Protein AF-A0AAU2HAU1-F1 (afdb_monomer_lite)

InterPro domains:
  IPR001584 Integrase, catalytic core [PF13333] (231-281)
  IPR012337 Ribonuclease H-like superfamily [SSF53098] (207-286)
  IPR025668 Transposase DDE domain [PF13751] (67-188)
  IPR050900 Transposase IS3/IS150/IS904 [PTHR46889] (226-286)

Structure (mmCIF, N/CA/C/O backbone):
data_AF-A0AAU2HAU1-F1
#
_entry.id   AF-A0AAU2HAU1-F1
#
loop_
_atom_site.group_PDB
_atom_site.id
_atom_site.type_symbol
_atom_site.label_atom_id
_atom_site.label_alt_id
_atom_site.label_comp_id
_atom_site.label_asym_id
_atom_site.label_entity_id
_atom_site.label_seq_id
_atom_site.pdbx_PDB_ins_code
_atom_site.Cartn_x
_atom_site.Cartn_y
_atom_site.Cartn_z
_atom_site.occupancy
_atom_site.B_iso_or_equiv
_atom_site.auth_seq_id
_atom_site.auth_comp_id
_atom_site.auth_asym_id
_atom_site.auth_atom_id
_atom_site.pdbx_PDB_model_num
ATOM 1 N N . MET A 1 1 ? -4.322 -15.539 -34.785 1.00 34.91 1 MET A N 1
ATOM 2 C CA . MET A 1 1 ? -3.839 -16.659 -33.949 1.00 34.91 1 MET A CA 1
ATOM 3 C C . MET A 1 1 ? -4.351 -16.450 -32.532 1.00 34.91 1 MET A C 1
ATOM 5 O O . MET A 1 1 ? -3.972 -15.469 -31.915 1.00 34.91 1 MET A O 1
ATOM 9 N N . ALA A 1 2 ? -5.294 -17.305 -32.126 1.00 36.00 2 ALA A N 1
ATOM 10 C CA . ALA A 1 2 ? -5.907 -17.497 -30.807 1.00 36.00 2 ALA A CA 1
ATOM 11 C C . ALA A 1 2 ? -5.738 -16.383 -29.746 1.00 36.00 2 ALA A C 1
ATOM 13 O O . ALA A 1 2 ? -4.714 -16.314 -29.067 1.00 36.00 2 ALA A O 1
ATOM 14 N N . HIS A 1 3 ? -6.816 -15.630 -29.486 1.00 42.91 3 HIS A N 1
ATOM 15 C CA . HIS A 1 3 ? -7.127 -15.170 -28.127 1.00 42.91 3 HIS A CA 1
ATOM 16 C C . HIS A 1 3 ? -7.422 -16.418 -27.291 1.00 42.91 3 HIS A C 1
ATOM 18 O O . HIS A 1 3 ? -8.569 -16.776 -27.058 1.00 42.91 3 HIS A O 1
ATOM 24 N N . SER A 1 4 ? -6.381 -17.170 -26.947 1.00 51.72 4 SER A N 1
ATOM 25 C CA . SER A 1 4 ? -6.514 -18.234 -25.970 1.00 51.72 4 SER A CA 1
ATOM 26 C C . SER A 1 4 ? -6.948 -17.578 -24.669 1.00 51.72 4 SER A C 1
ATOM 28 O O . SER A 1 4 ? -6.278 -16.643 -24.222 1.00 51.72 4 SER A O 1
ATOM 30 N N . ASP A 1 5 ? -8.049 -18.076 -24.128 1.00 58.75 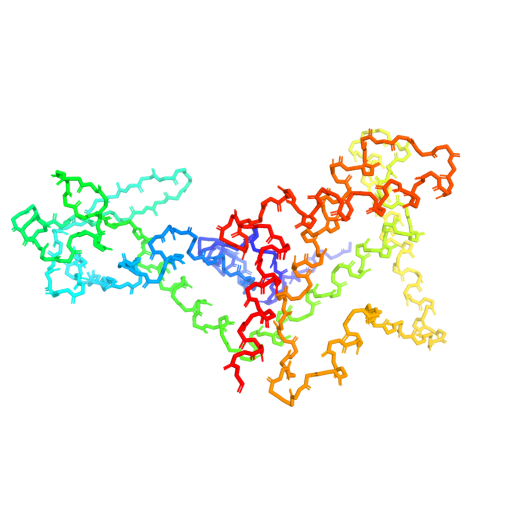5 ASP A N 1
ATOM 31 C CA . ASP A 1 5 ? -8.701 -17.750 -22.862 1.00 58.75 5 ASP A CA 1
ATOM 32 C C . ASP A 1 5 ? -7.755 -18.015 -21.674 1.00 58.75 5 ASP A C 1
ATOM 34 O O . ASP A 1 5 ? -7.918 -18.924 -20.870 1.00 58.75 5 ASP A O 1
ATOM 38 N N . ARG A 1 6 ? -6.630 -17.297 -21.652 1.00 67.94 6 ARG A N 1
ATOM 39 C CA . ARG A 1 6 ? -5.537 -17.441 -20.690 1.00 67.94 6 ARG A CA 1
ATOM 40 C C . ARG A 1 6 ? -5.664 -16.330 -19.666 1.00 67.94 6 ARG A C 1
ATOM 42 O O . ARG A 1 6 ? -4.798 -15.459 -19.568 1.00 67.94 6 ARG A O 1
ATOM 49 N N . THR A 1 7 ? -6.772 -16.324 -18.941 1.00 72.00 7 THR A N 1
ATOM 50 C CA . THR A 1 7 ? -6.850 -15.574 -17.691 1.00 72.00 7 THR A CA 1
ATOM 51 C C . THR A 1 7 ? -5.996 -16.302 -16.656 1.00 72.00 7 THR A C 1
ATOM 53 O O . THR A 1 7 ? -6.145 -17.511 -16.503 1.00 72.00 7 THR A O 1
ATOM 56 N N . PRO A 1 8 ? -5.053 -15.621 -15.987 1.00 85.81 8 PRO A N 1
ATOM 57 C CA . PRO A 1 8 ? -4.261 -16.264 -14.951 1.00 85.81 8 PRO A CA 1
ATOM 58 C C . PRO A 1 8 ? -5.145 -16.582 -13.744 1.00 85.81 8 PRO A C 1
ATOM 60 O O . PRO A 1 8 ? -5.935 -15.734 -13.339 1.00 85.81 8 PRO A O 1
ATOM 63 N N . ASP A 1 9 ? -4.948 -17.742 -13.121 1.00 86.75 9 ASP A N 1
ATOM 64 C CA . ASP A 1 9 ? -5.666 -18.112 -11.889 1.00 86.75 9 ASP A CA 1
ATOM 65 C C . ASP A 1 9 ? -5.381 -17.120 -10.742 1.00 86.75 9 ASP A C 1
ATOM 67 O O . ASP A 1 9 ? -6.222 -16.850 -9.881 1.00 86.75 9 ASP A O 1
ATOM 71 N N . GLU A 1 10 ? -4.185 -16.522 -10.750 1.00 88.06 10 GLU A N 1
ATOM 72 C CA . GLU A 1 10 ? -3.741 -15.514 -9.793 1.00 88.06 10 GLU A CA 1
ATOM 73 C C . GLU A 1 10 ? -3.038 -14.339 -10.487 1.00 88.06 10 GLU A C 1
ATOM 75 O O . GLU A 1 10 ? -2.143 -14.511 -11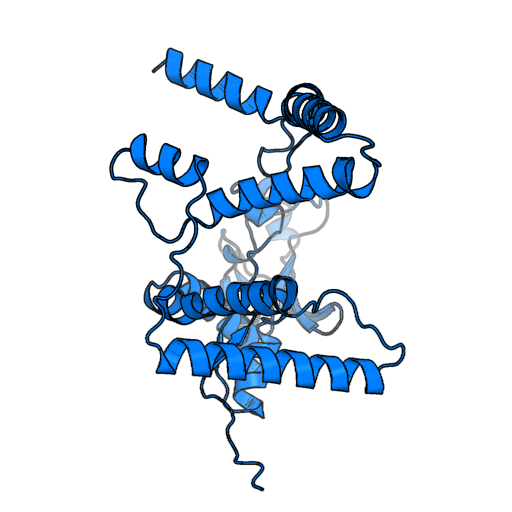.316 1.00 88.06 10 GLU A O 1
ATOM 80 N N . HIS A 1 11 ? -3.397 -13.118 -10.093 1.00 89.25 11 HIS A N 1
ATOM 81 C CA . HIS A 1 11 ? -2.799 -11.883 -10.579 1.00 89.25 11 HIS A CA 1
ATOM 82 C C . HIS A 1 11 ? -2.184 -11.090 -9.425 1.00 89.25 11 HIS A C 1
ATOM 84 O O . HIS A 1 11 ? -2.869 -10.631 -8.511 1.00 89.25 11 HIS A O 1
ATOM 90 N N . ILE A 1 12 ? -0.868 -10.897 -9.498 1.00 87.88 12 ILE A N 1
ATOM 91 C CA . ILE A 1 12 ? -0.078 -10.223 -8.468 1.00 87.88 12 ILE A CA 1
ATOM 92 C C . ILE A 1 12 ? 0.054 -8.737 -8.792 1.00 87.88 12 ILE A C 1
ATOM 94 O O . ILE A 1 12 ? 0.546 -8.371 -9.860 1.00 87.88 12 ILE A O 1
ATOM 98 N N . VAL A 1 13 ? -0.347 -7.872 -7.860 1.00 85.50 13 VAL A N 1
ATOM 99 C CA . VAL A 1 13 ? -0.475 -6.428 -8.091 1.00 85.50 13 VAL A CA 1
ATOM 100 C C . VAL A 1 13 ? 0.110 -5.569 -6.966 1.00 85.50 13 VAL A C 1
ATOM 102 O O . VAL A 1 13 ? 0.325 -6.018 -5.840 1.00 85.50 13 VAL A O 1
ATOM 105 N N . ASP A 1 14 ? 0.385 -4.297 -7.275 1.00 81.25 14 ASP A N 1
ATOM 106 C CA . ASP A 1 14 ? 0.777 -3.284 -6.287 1.00 81.25 14 ASP A CA 1
ATOM 107 C C . ASP A 1 14 ? -0.322 -2.977 -5.266 1.00 81.25 14 ASP A C 1
ATOM 109 O O . ASP A 1 14 ? -1.516 -3.095 -5.544 1.00 81.25 14 ASP A O 1
ATOM 113 N N . ALA A 1 15 ? 0.098 -2.403 -4.132 1.00 78.69 15 ALA A N 1
ATOM 114 C CA . ALA A 1 15 ? -0.781 -1.793 -3.131 1.00 78.69 15 ALA A CA 1
ATOM 115 C C . ALA A 1 15 ? -1.816 -0.824 -3.737 1.00 78.69 15 ALA A C 1
ATOM 117 O O . ALA A 1 15 ? -2.945 -0.732 -3.268 1.00 78.69 15 ALA A O 1
ATOM 118 N N . ALA A 1 16 ? -1.436 -0.099 -4.794 1.00 75.94 16 ALA A N 1
ATOM 119 C CA . ALA A 1 16 ? -2.305 0.859 -5.479 1.00 75.94 16 ALA A CA 1
ATOM 120 C C . ALA A 1 16 ? -3.451 0.192 -6.262 1.00 75.94 16 ALA A C 1
ATOM 122 O O . ALA A 1 16 ? -4.470 0.828 -6.555 1.00 75.94 16 ALA A O 1
ATOM 123 N N . TYR A 1 17 ? -3.290 -1.084 -6.615 1.00 81.75 17 TYR A N 1
ATOM 124 C CA . TYR A 1 17 ? -4.265 -1.833 -7.395 1.00 81.75 17 TYR A CA 1
ATOM 125 C C . TYR A 1 17 ? -5.184 -2.698 -6.538 1.00 81.75 17 TYR A C 1
ATOM 127 O O . TYR A 1 17 ? -6.239 -3.087 -7.032 1.00 81.75 17 TYR A O 1
ATOM 135 N N . ILE A 1 18 ? -4.869 -2.917 -5.259 1.00 84.56 18 ILE A N 1
ATOM 136 C CA . ILE A 1 18 ? -5.670 -3.779 -4.393 1.00 84.56 18 ILE A CA 1
ATOM 137 C C . ILE A 1 18 ? -6.621 -2.996 -3.479 1.00 84.56 18 ILE A C 1
ATOM 139 O O . ILE A 1 18 ? -6.229 -2.196 -2.632 1.00 84.56 18 ILE A O 1
ATOM 143 N N . THR A 1 19 ? -7.913 -3.264 -3.644 1.00 85.12 19 THR A N 1
ATOM 144 C CA . THR A 1 19 ? -8.984 -2.857 -2.727 1.00 85.12 19 THR A CA 1
ATOM 145 C C . THR A 1 19 ? -9.962 -4.023 -2.592 1.00 85.12 19 THR A C 1
ATOM 147 O O . THR A 1 19 ? -10.064 -4.810 -3.534 1.00 85.12 19 THR A O 1
ATOM 150 N N . PRO A 1 20 ? -10.722 -4.146 -1.487 1.00 86.31 20 PRO A N 1
ATOM 151 C CA . PRO A 1 20 ? -11.696 -5.230 -1.347 1.00 86.31 20 PRO A CA 1
ATOM 152 C C . PRO A 1 20 ? -12.683 -5.306 -2.519 1.00 86.31 20 PRO A C 1
ATOM 154 O O . PRO A 1 20 ? -12.970 -6.388 -3.011 1.00 86.31 20 PRO A O 1
ATOM 157 N N . ALA A 1 21 ? -13.117 -4.153 -3.041 1.00 85.50 21 ALA A N 1
ATOM 158 C CA . ALA A 1 21 ? -13.992 -4.085 -4.212 1.00 85.50 21 ALA A CA 1
ATOM 159 C C . ALA A 1 21 ? -13.334 -4.628 -5.493 1.00 85.50 21 ALA A C 1
ATOM 161 O O . ALA A 1 21 ? -13.994 -5.270 -6.303 1.00 85.50 21 ALA A O 1
ATOM 162 N N . ARG A 1 22 ? -12.031 -4.388 -5.691 1.00 88.69 22 ARG A N 1
ATOM 163 C CA . ARG A 1 22 ? -11.295 -4.935 -6.841 1.00 88.69 22 ARG A CA 1
ATOM 164 C C . ARG A 1 22 ? -11.008 -6.423 -6.692 1.00 88.69 22 ARG A C 1
ATOM 166 O O . ARG A 1 22 ? -11.048 -7.112 -7.701 1.00 88.69 22 ARG A O 1
ATOM 173 N N . VAL A 1 23 ? -10.761 -6.904 -5.472 1.00 88.94 23 VAL A N 1
ATOM 174 C CA . VAL A 1 23 ? -10.623 -8.342 -5.184 1.00 88.94 23 VAL A CA 1
ATOM 175 C C . VAL A 1 23 ? -11.928 -9.058 -5.523 1.00 88.94 23 VAL A C 1
ATOM 177 O O . VAL A 1 23 ? -11.916 -9.951 -6.361 1.00 88.94 23 VAL A O 1
ATOM 180 N N . GLN A 1 24 ? -13.054 -8.579 -4.982 1.00 89.50 24 GLN A N 1
ATOM 181 C CA . GLN A 1 24 ? -14.375 -9.138 -5.275 1.00 89.50 24 GLN A CA 1
ATOM 182 C C . GLN A 1 24 ? -14.675 -9.133 -6.778 1.00 89.50 24 GLN A C 1
ATOM 184 O O . GLN A 1 24 ? -15.105 -10.136 -7.337 1.00 89.50 24 GLN A O 1
ATOM 189 N N . ARG A 1 25 ? -14.430 -8.005 -7.456 1.00 88.75 25 ARG A N 1
ATOM 190 C CA . ARG A 1 25 ? -14.680 -7.891 -8.896 1.00 88.75 25 ARG A CA 1
ATOM 191 C C . ARG A 1 25 ? -13.790 -8.825 -9.718 1.00 88.75 25 ARG A C 1
ATOM 193 O O . ARG A 1 25 ? -14.275 -9.392 -10.689 1.00 88.75 25 ARG A O 1
ATOM 200 N N . ALA A 1 26 ? -12.510 -8.960 -9.372 1.00 89.62 26 ALA A N 1
ATOM 201 C CA . ALA A 1 26 ? -11.589 -9.844 -10.084 1.00 89.62 26 ALA A CA 1
ATOM 202 C C . ALA A 1 26 ? -12.045 -11.307 -10.004 1.00 89.62 26 ALA A C 1
ATOM 204 O O . ALA A 1 26 ? -12.077 -11.991 -11.025 1.00 89.62 26 ALA A O 1
ATOM 205 N N . GLU A 1 27 ? -12.485 -11.738 -8.825 1.00 89.81 27 GLU A N 1
ATOM 206 C CA . GLU A 1 27 ? -13.037 -13.073 -8.608 1.00 89.81 27 GLU A CA 1
ATOM 207 C C . GLU A 1 27 ? -14.366 -13.262 -9.359 1.00 89.81 27 GLU A C 1
ATOM 209 O O . GLU A 1 27 ? -14.494 -14.175 -10.165 1.00 89.81 27 GLU A O 1
ATOM 214 N N . GLN A 1 28 ? -15.329 -12.350 -9.194 1.00 89.69 28 GLN A N 1
ATOM 215 C CA . GLN A 1 28 ? -16.670 -12.493 -9.778 1.00 89.69 28 GLN A CA 1
ATOM 216 C C . GLN A 1 28 ? -16.716 -12.333 -11.300 1.00 89.69 28 GLN A C 1
ATOM 218 O O . GLN A 1 28 ? -17.509 -12.988 -11.966 1.00 89.69 28 GLN A O 1
ATOM 223 N N . THR A 1 29 ? -15.934 -11.403 -11.853 1.00 89.62 29 THR A N 1
ATOM 224 C CA . THR A 1 29 ? -15.981 -11.085 -13.291 1.00 89.62 29 THR A CA 1
ATOM 225 C C . THR A 1 29 ? -15.003 -11.932 -14.095 1.00 89.62 29 THR A C 1
ATOM 227 O O . THR A 1 29 ? -15.260 -12.204 -15.264 1.00 89.62 29 THR A O 1
ATOM 230 N N . HIS A 1 30 ? -13.867 -12.303 -13.503 1.00 87.06 30 HIS A N 1
ATOM 231 C CA . HIS A 1 30 ? -12.770 -12.927 -14.239 1.00 87.06 30 HIS A CA 1
ATOM 232 C C . HIS A 1 30 ? -12.307 -14.264 -13.648 1.00 87.06 30 HIS A C 1
ATOM 234 O O . HIS A 1 30 ? -11.472 -14.910 -14.269 1.00 87.06 30 HIS A O 1
ATOM 240 N N . GLY A 1 31 ? -12.801 -14.684 -12.476 1.00 89.12 31 GLY A N 1
ATOM 241 C CA . GLY A 1 31 ? -12.319 -15.895 -11.803 1.00 89.12 31 GLY A CA 1
ATOM 242 C C . GLY A 1 31 ? -10.869 -15.791 -11.320 1.00 89.12 31 GLY A C 1
ATOM 243 O O . GLY A 1 31 ? -10.213 -16.809 -11.138 1.00 89.12 31 GLY A O 1
ATOM 244 N N . ILE A 1 32 ? -10.346 -14.569 -11.146 1.00 91.56 32 ILE A N 1
ATOM 245 C CA . ILE A 1 32 ? -8.924 -14.327 -10.861 1.00 91.56 32 ILE A CA 1
ATOM 246 C C . ILE A 1 32 ? -8.724 -13.996 -9.383 1.00 91.56 32 ILE A C 1
ATOM 248 O O . ILE A 1 32 ? -9.304 -13.036 -8.865 1.00 91.56 32 ILE A O 1
ATOM 252 N N . THR A 1 33 ? -7.790 -14.696 -8.736 1.00 90.19 33 THR A N 1
ATOM 253 C CA . THR A 1 33 ? -7.304 -14.328 -7.401 1.00 90.19 33 THR A CA 1
ATOM 254 C C . THR A 1 33 ? -6.421 -13.085 -7.493 1.00 90.19 33 THR A C 1
ATOM 256 O O . THR A 1 33 ? -5.332 -13.122 -8.064 1.00 90.19 33 THR A O 1
ATOM 259 N N . LEU A 1 34 ? -6.861 -11.962 -6.923 1.00 90.19 34 LEU A N 1
ATOM 260 C CA . LEU A 1 34 ? -6.080 -10.722 -6.924 1.00 90.19 34 LEU A CA 1
ATOM 261 C C . LEU A 1 34 ? -5.176 -10.633 -5.685 1.00 90.19 34 LEU A C 1
ATOM 263 O O . LEU A 1 34 ? -5.629 -10.284 -4.592 1.00 90.19 34 LEU A O 1
ATOM 267 N N . LEU A 1 35 ? -3.880 -10.891 -5.865 1.00 88.06 35 LEU A N 1
ATOM 268 C CA . LEU A 1 35 ? -2.898 -10.911 -4.785 1.00 88.06 35 LEU A CA 1
ATOM 269 C C . LEU A 1 35 ? -2.103 -9.602 -4.707 1.00 88.06 35 LEU A C 1
ATOM 271 O O . LEU A 1 35 ? -1.357 -9.235 -5.608 1.00 88.06 35 LEU A O 1
ATOM 275 N N . GLY A 1 36 ? -2.187 -8.912 -3.576 1.00 83.81 36 GLY A N 1
ATOM 276 C CA . GLY A 1 36 ? -1.441 -7.680 -3.329 1.00 83.81 36 GLY A CA 1
ATOM 277 C C . GLY A 1 36 ? -1.403 -7.324 -1.843 1.00 83.81 36 GLY A C 1
ATOM 278 O O . GLY A 1 36 ? -2.081 -7.960 -1.032 1.00 83.81 36 GLY A O 1
ATOM 279 N N . PRO A 1 37 ? -0.609 -6.328 -1.439 1.00 78.25 37 PRO A N 1
ATOM 280 C CA . PRO A 1 37 ? -0.538 -5.900 -0.051 1.00 78.25 37 PRO A CA 1
ATOM 281 C C . PRO A 1 37 ? -1.698 -4.946 0.242 1.00 78.25 37 PRO A C 1
ATOM 283 O O . PRO A 1 37 ? -1.809 -3.888 -0.381 1.00 78.25 37 PRO A O 1
ATOM 286 N N . ILE A 1 38 ? -2.553 -5.282 1.210 1.00 72.44 38 ILE A N 1
ATOM 287 C CA . ILE A 1 38 ? -3.573 -4.333 1.655 1.00 72.44 38 ILE A CA 1
ATOM 288 C C . ILE A 1 38 ? -2.877 -3.230 2.446 1.00 72.44 38 ILE A C 1
ATOM 290 O O . ILE A 1 38 ? -2.120 -3.489 3.384 1.00 72.44 38 ILE A O 1
ATOM 294 N N . VAL A 1 39 ? -3.132 -1.983 2.047 1.00 65.06 39 VAL A N 1
ATOM 295 C CA . VAL A 1 39 ? -2.595 -0.807 2.731 1.00 65.06 39 VAL A CA 1
ATOM 296 C C . VAL A 1 39 ? -3.079 -0.820 4.181 1.00 65.06 39 VAL A C 1
ATOM 298 O O . VAL A 1 39 ? -4.277 -0.945 4.451 1.00 65.06 39 VAL A O 1
ATOM 301 N N . ALA A 1 40 ? -2.134 -0.715 5.115 1.00 59.91 40 ALA A N 1
ATOM 302 C CA . ALA A 1 40 ? -2.431 -0.652 6.539 1.00 59.91 40 ALA A CA 1
ATOM 303 C C . ALA A 1 40 ? -3.369 0.526 6.853 1.00 59.91 40 ALA A C 1
ATOM 305 O O . ALA A 1 40 ? -3.370 1.546 6.160 1.00 59.91 40 ALA A O 1
ATOM 306 N N . ASP A 1 41 ? -4.159 0.404 7.923 1.00 58.88 41 ASP A N 1
ATOM 307 C CA . ASP A 1 41 ? -4.967 1.523 8.403 1.00 58.88 41 ASP A CA 1
ATOM 308 C C . ASP A 1 41 ? -4.027 2.650 8.863 1.00 58.88 41 ASP A C 1
ATOM 310 O O . ASP A 1 41 ? -3.368 2.566 9.894 1.00 58.88 41 ASP A O 1
ATOM 314 N N . HIS A 1 42 ? -3.916 3.698 8.048 1.00 54.31 42 HIS A N 1
ATOM 315 C CA . HIS A 1 42 ? -3.075 4.854 8.338 1.00 54.31 42 HIS A CA 1
ATOM 316 C C . HIS A 1 42 ? -3.779 5.916 9.192 1.00 54.31 42 HIS A C 1
ATOM 318 O O . HIS A 1 42 ? -3.224 7.013 9.358 1.00 54.31 42 HIS A O 1
ATOM 324 N N . SER A 1 43 ? -4.982 5.636 9.711 1.00 58.62 43 SER A N 1
ATOM 325 C CA . SER A 1 43 ? -5.651 6.536 10.648 1.00 58.62 43 SER A CA 1
ATOM 326 C C . SER A 1 43 ? -4.757 6.793 11.859 1.00 58.62 43 SER A C 1
ATOM 328 O O . SER A 1 43 ? -4.014 5.923 12.313 1.00 58.62 43 SER A O 1
ATOM 330 N N . ARG A 1 44 ? -4.797 8.021 12.388 1.00 54.78 44 ARG A N 1
ATOM 331 C CA . ARG A 1 44 ? -3.992 8.383 13.565 1.00 54.78 44 ARG A CA 1
ATOM 332 C C . ARG A 1 44 ? -4.283 7.461 14.750 1.00 54.78 44 ARG A C 1
ATOM 334 O O . ARG A 1 44 ? -3.352 7.098 15.448 1.00 54.78 44 ARG A O 1
ATOM 341 N N . GLN A 1 45 ? -5.539 7.044 14.905 1.00 57.78 45 GLN A N 1
ATOM 342 C CA . GLN A 1 45 ? -5.988 6.109 15.935 1.00 57.78 45 GLN A CA 1
ATOM 343 C C . GLN A 1 45 ? -5.343 4.720 15.801 1.00 57.78 45 GLN A C 1
ATOM 345 O O . GLN A 1 45 ? -5.105 4.076 16.809 1.00 57.78 45 GLN A O 1
ATOM 350 N N . ALA A 1 46 ? -5.033 4.272 14.579 1.00 55.31 46 ALA A N 1
ATOM 351 C CA . ALA A 1 46 ? -4.297 3.030 14.342 1.00 55.31 46 ALA A CA 1
ATOM 352 C C . ALA A 1 46 ? -2.767 3.211 14.426 1.00 55.31 46 ALA A C 1
ATOM 354 O O . ALA A 1 46 ? -2.052 2.256 14.708 1.00 55.31 46 ALA A O 1
ATOM 355 N N . LYS A 1 47 ? -2.257 4.428 14.184 1.00 52.59 47 LYS A N 1
ATOM 356 C CA . LYS A 1 47 ? -0.818 4.744 14.205 1.00 52.59 47 LYS A CA 1
ATOM 357 C C . LYS A 1 47 ? -0.244 4.987 15.599 1.00 52.59 47 LYS A C 1
ATOM 359 O O . LYS A 1 47 ? 0.931 4.704 15.785 1.00 52.59 47 LYS A O 1
ATOM 364 N N . SER A 1 48 ? -1.014 5.548 16.534 1.00 52.78 48 SER A N 1
ATOM 365 C CA . SER A 1 48 ? -0.498 5.886 17.868 1.00 52.78 48 SER A CA 1
ATOM 366 C C . SER A 1 48 ? -0.456 4.699 18.828 1.00 52.78 48 SER A C 1
ATOM 368 O O . SER A 1 48 ? 0.164 4.821 19.870 1.00 52.78 48 SER A O 1
ATOM 370 N N . GLY A 1 49 ? -1.138 3.583 18.542 1.00 55.44 49 GLY A N 1
ATOM 371 C CA . GLY A 1 49 ? -1.290 2.464 19.490 1.00 55.44 49 GLY A CA 1
ATOM 372 C C . GLY A 1 49 ? -2.131 2.790 20.740 1.00 55.44 49 GLY A C 1
ATOM 373 O O . GLY A 1 49 ? -2.662 1.888 21.370 1.00 55.44 49 GLY A O 1
ATOM 374 N N . GLU A 1 50 ? -2.320 4.073 21.048 1.00 58.41 50 GLU A N 1
ATOM 375 C CA . GLU A 1 50 ? -2.983 4.604 22.249 1.00 58.41 50 GLU A CA 1
ATOM 376 C C . GLU A 1 50 ? -4.496 4.867 22.087 1.00 58.41 50 GLU A C 1
ATOM 378 O O . GLU A 1 50 ? -5.125 5.472 22.955 1.00 58.41 50 GLU A O 1
ATOM 383 N N . GLY A 1 51 ? -5.117 4.459 20.974 1.00 70.62 51 GLY A N 1
ATOM 384 C CA . GLY A 1 51 ? -6.528 4.751 20.701 1.00 70.62 51 GLY A CA 1
ATOM 385 C C . GLY A 1 51 ? -7.303 3.605 20.061 1.00 70.62 51 GLY A C 1
ATOM 386 O O . GLY A 1 51 ? -6.750 2.731 19.396 1.00 70.62 51 GLY A O 1
ATOM 387 N N . PHE A 1 52 ? -8.629 3.636 20.207 1.00 78.69 52 PHE A N 1
ATOM 388 C CA . PHE A 1 52 ? -9.501 2.621 19.615 1.00 78.69 52 PHE A CA 1
ATOM 389 C C . PHE A 1 52 ? -9.662 2.862 18.105 1.00 78.69 52 PHE A C 1
ATOM 391 O O . PHE A 1 52 ? -10.430 3.727 17.652 1.00 78.69 52 PHE A O 1
ATOM 398 N N . GLY A 1 53 ? -8.909 2.099 17.308 1.00 77.94 53 GLY A N 1
ATOM 399 C CA . GLY A 1 53 ? -9.040 2.015 15.849 1.00 77.94 53 GLY A CA 1
ATOM 400 C C . GLY A 1 53 ? -10.332 1.314 15.406 1.00 77.94 53 GLY A C 1
ATOM 401 O O . GLY A 1 53 ? -11.138 0.894 16.231 1.00 77.94 53 GLY A O 1
ATOM 402 N N . LYS A 1 54 ? -10.559 1.181 14.091 1.00 81.25 54 LYS A N 1
ATOM 403 C CA . LYS A 1 54 ? -11.764 0.501 13.565 1.00 81.25 54 LYS A CA 1
ATOM 404 C C . LYS A 1 54 ? -11.821 -0.984 13.932 1.00 81.25 54 LYS A C 1
ATOM 406 O O . LYS A 1 54 ? -12.905 -1.504 14.129 1.00 81.25 54 LYS A O 1
ATOM 411 N N . SER A 1 55 ? -10.667 -1.639 14.047 1.00 79.44 55 SER A N 1
ATOM 412 C CA . SER A 1 55 ? -10.554 -3.060 14.397 1.00 79.44 55 SER A CA 1
ATOM 413 C C . SER A 1 55 ? -10.952 -3.390 15.836 1.00 79.44 55 SER A C 1
ATOM 415 O O . SER A 1 55 ? -11.106 -4.560 16.147 1.00 79.44 55 SER A O 1
ATOM 417 N N . ALA A 1 56 ? -11.089 -2.388 16.710 1.00 85.12 56 ALA A N 1
ATOM 418 C CA . ALA A 1 56 ? -11.524 -2.586 18.091 1.00 85.12 56 ALA A CA 1
ATOM 419 C C . ALA A 1 56 ? -13.058 -2.665 18.235 1.00 85.12 56 ALA A C 1
ATOM 421 O O . ALA A 1 56 ? -13.561 -2.859 19.334 1.00 85.12 56 ALA A O 1
ATOM 422 N N . PHE A 1 57 ? -13.800 -2.461 17.144 1.00 89.88 57 PHE A N 1
ATOM 423 C CA . PHE A 1 57 ? -15.257 -2.521 17.115 1.00 89.88 57 PHE A CA 1
ATOM 424 C C . PHE A 1 57 ? -15.682 -3.788 16.378 1.00 89.88 57 PHE A C 1
ATOM 426 O O . PHE A 1 57 ? -15.186 -4.056 15.281 1.00 89.88 57 PHE A O 1
ATOM 433 N N . THR A 1 58 ? -16.615 -4.530 16.961 1.00 90.94 58 THR A N 1
ATOM 434 C CA . THR A 1 58 ? -17.197 -5.728 16.348 1.00 90.94 58 THR A CA 1
ATOM 435 C C . THR A 1 58 ? -18.477 -5.333 15.627 1.00 90.94 58 THR A C 1
ATOM 437 O O . THR A 1 58 ? -19.251 -4.544 16.160 1.00 90.94 58 THR A O 1
ATOM 440 N N . ILE A 1 59 ? -18.700 -5.836 14.415 1.00 91.50 59 ILE A N 1
ATOM 441 C CA . ILE A 1 59 ? -19.945 -5.597 13.676 1.00 91.50 59 ILE A CA 1
ATOM 442 C C . ILE A 1 59 ? -20.817 -6.842 13.799 1.00 91.50 59 ILE A C 1
ATOM 444 O O . ILE A 1 59 ? -20.391 -7.917 13.376 1.00 91.50 59 ILE A O 1
ATOM 448 N N . ASP A 1 60 ? -22.004 -6.681 14.375 1.00 91.06 60 ASP A N 1
ATOM 449 C CA . ASP A 1 60 ? -23.081 -7.663 14.304 1.00 91.06 60 ASP A CA 1
ATOM 450 C C . ASP A 1 60 ? -23.897 -7.361 13.042 1.00 91.06 60 ASP A C 1
ATOM 452 O O . ASP A 1 60 ? -24.624 -6.369 12.955 1.00 91.06 60 ASP A O 1
ATOM 456 N N . TRP A 1 61 ? -23.697 -8.190 12.020 1.00 88.44 61 TRP A N 1
ATOM 457 C CA . TRP A 1 61 ? -24.355 -8.035 10.725 1.00 88.44 61 TRP A CA 1
ATOM 458 C C . TRP A 1 61 ? -25.815 -8.471 10.743 1.00 88.44 61 TRP A C 1
ATOM 460 O O . TRP A 1 61 ? -26.579 -8.009 9.899 1.00 88.44 61 TRP A O 1
ATOM 470 N N . ASP A 1 62 ? -26.186 -9.356 11.665 1.00 88.50 62 ASP A N 1
ATOM 471 C CA . ASP A 1 62 ? -27.524 -9.937 11.713 1.00 88.50 62 ASP A CA 1
ATOM 472 C C . ASP A 1 62 ? -28.476 -9.000 12.473 1.00 88.50 62 ASP A C 1
ATOM 474 O O . ASP A 1 62 ? -29.653 -8.897 12.132 1.00 88.50 62 ASP A O 1
ATOM 478 N N . GLN A 1 63 ? -27.948 -8.245 13.442 1.00 87.44 63 GLN A N 1
ATOM 479 C CA . GLN A 1 63 ? -28.688 -7.227 14.200 1.00 87.44 63 GLN A CA 1
ATOM 480 C C . GLN A 1 63 ? -28.472 -5.787 13.701 1.00 87.44 63 GLN A C 1
ATOM 482 O O . GLN A 1 63 ? -28.948 -4.844 14.333 1.00 87.44 63 GLN A O 1
ATOM 487 N N . ASP A 1 64 ? -27.740 -5.615 12.598 1.00 89.19 64 ASP A N 1
ATOM 488 C CA . ASP A 1 64 ? -27.362 -4.325 12.009 1.00 89.19 64 ASP A CA 1
ATOM 489 C C . ASP A 1 64 ? -26.826 -3.295 13.025 1.00 89.19 64 ASP A C 1
ATOM 491 O O . ASP A 1 64 ? -27.250 -2.137 13.087 1.00 89.19 64 ASP A O 1
ATOM 495 N N . HIS A 1 65 ? -25.861 -3.701 13.849 1.00 92.56 65 HIS A N 1
ATOM 496 C CA . HIS A 1 65 ? -25.215 -2.773 14.770 1.00 92.56 65 HIS A CA 1
ATOM 497 C C . HIS A 1 65 ? -23.724 -3.054 14.946 1.00 92.56 65 HIS A C 1
ATOM 499 O O . HIS A 1 65 ? -23.206 -4.138 14.695 1.00 92.56 65 HIS A O 1
ATOM 505 N N . ALA A 1 66 ? -23.005 -2.049 15.432 1.00 93.75 66 ALA A N 1
ATOM 506 C CA . ALA A 1 66 ? -21.622 -2.174 15.850 1.00 93.75 66 ALA A CA 1
ATOM 507 C C . ALA A 1 66 ? -21.523 -2.162 17.375 1.00 93.75 66 ALA A C 1
ATOM 509 O O . ALA A 1 66 ? -22.099 -1.296 18.028 1.00 93.75 66 ALA A O 1
ATOM 510 N N . VAL A 1 67 ? -20.725 -3.057 17.941 1.00 93.81 67 VAL A N 1
ATOM 511 C CA . VAL A 1 67 ? -20.418 -3.121 19.370 1.00 93.81 67 VAL A CA 1
ATOM 512 C C . VAL A 1 67 ? -19.053 -2.487 19.623 1.00 93.81 67 VAL A C 1
ATOM 514 O O . VAL A 1 67 ? -18.065 -2.781 18.944 1.00 93.81 67 VAL A O 1
ATOM 517 N N . CYS A 1 68 ? -18.992 -1.567 20.584 1.00 92.19 68 CYS A N 1
ATOM 518 C CA . CYS A 1 68 ? -17.744 -0.926 20.987 1.00 92.19 68 CYS A CA 1
ATOM 519 C C . CYS A 1 68 ? -16.935 -1.803 21.968 1.00 92.19 68 CYS A C 1
ATOM 521 O O . CYS A 1 68 ? -17.491 -2.727 22.558 1.00 92.19 68 CYS A O 1
ATOM 523 N N . PRO A 1 69 ? -15.654 -1.481 22.236 1.00 89.50 69 PRO A N 1
ATOM 524 C CA . PRO A 1 69 ? -14.821 -2.209 23.206 1.00 89.50 69 PRO A CA 1
ATOM 525 C C . PRO A 1 69 ? -15.409 -2.311 24.623 1.00 89.50 69 PRO A C 1
ATOM 527 O O . PRO A 1 69 ? -15.048 -3.203 25.379 1.00 89.50 69 PRO A O 1
ATOM 530 N N . ARG A 1 70 ? -16.318 -1.396 24.989 1.00 88.75 70 ARG A N 1
ATOM 531 C CA . ARG A 1 70 ? -17.057 -1.403 26.262 1.00 88.75 70 ARG A CA 1
ATOM 532 C C . ARG A 1 70 ? -18.407 -2.129 26.200 1.00 88.75 70 ARG A C 1
ATOM 534 O O . ARG A 1 70 ? -19.216 -1.985 27.110 1.00 88.75 70 ARG A O 1
ATOM 541 N N . GLY A 1 71 ? -18.685 -2.859 25.123 1.00 91.06 71 GLY A N 1
ATOM 542 C CA . GLY A 1 71 ? -19.903 -3.658 24.967 1.00 91.06 71 GLY A CA 1
ATOM 543 C C . GLY A 1 71 ? -21.166 -2.866 24.617 1.00 91.06 71 GLY A C 1
ATOM 544 O O . GLY A 1 71 ? -22.243 -3.445 24.548 1.00 91.06 71 GLY A O 1
ATOM 545 N N . LYS A 1 72 ? -21.079 -1.550 24.380 1.00 92.69 72 LYS A N 1
ATOM 546 C CA . LYS A 1 72 ? -22.239 -0.746 23.958 1.00 92.69 72 LYS A CA 1
ATOM 547 C C . LYS A 1 72 ? -22.487 -0.909 22.463 1.00 92.69 72 LYS A C 1
ATOM 549 O O . LYS A 1 72 ? -21.556 -0.731 21.676 1.00 92.69 72 LYS A O 1
ATOM 554 N N . ALA A 1 73 ? -23.730 -1.197 22.090 1.00 93.94 73 ALA A N 1
ATOM 555 C CA . ALA A 1 73 ? -24.165 -1.281 20.701 1.00 93.94 73 ALA A CA 1
ATOM 556 C C . ALA A 1 73 ? -24.444 0.112 20.107 1.00 93.94 73 ALA A C 1
ATOM 558 O O . ALA A 1 73 ? -24.813 1.059 20.807 1.00 93.94 73 ALA A O 1
ATOM 559 N N . SER A 1 74 ? -24.240 0.253 18.802 1.00 93.81 74 SER A N 1
ATOM 560 C CA . SER A 1 74 ? -24.705 1.400 18.030 1.00 93.81 74 SER A CA 1
ATOM 561 C C . SER A 1 74 ? -26.193 1.269 17.705 1.00 93.81 74 SER A C 1
ATOM 563 O O . SER A 1 74 ? -26.779 0.203 17.857 1.00 93.81 74 SER A O 1
ATOM 565 N N . GLY A 1 75 ? -26.795 2.342 17.186 1.00 89.75 75 GLY A N 1
ATOM 566 C CA . GLY A 1 75 ? -28.030 2.187 16.412 1.00 89.75 75 GLY A CA 1
ATOM 567 C C . GLY A 1 75 ? -27.758 1.541 15.047 1.00 89.75 75 GLY A C 1
ATOM 568 O O . GLY A 1 75 ? -26.605 1.217 14.735 1.00 89.75 75 GLY A O 1
ATOM 569 N N . GLY A 1 76 ? -28.807 1.442 14.227 1.00 89.50 76 GLY A N 1
ATOM 570 C CA . GLY A 1 76 ? -28.715 0.958 12.847 1.00 89.50 76 GLY A CA 1
ATOM 571 C C . GLY A 1 76 ? -27.723 1.746 11.987 1.00 89.50 76 GLY A C 1
ATOM 572 O O . GLY A 1 76 ? -27.358 2.896 12.297 1.00 89.50 76 GLY A O 1
ATOM 573 N N . HIS A 1 77 ? -27.277 1.143 10.887 1.00 92.12 77 HIS A N 1
ATOM 574 C CA . HIS A 1 77 ? -26.392 1.834 9.960 1.00 92.12 77 HIS A CA 1
ATOM 575 C C . HIS A 1 77 ? -27.160 2.726 8.983 1.00 92.12 77 HIS A C 1
ATOM 577 O O . HIS A 1 77 ? -28.328 2.512 8.663 1.00 92.12 77 HIS A O 1
ATOM 583 N N . HIS A 1 78 ? -26.459 3.691 8.401 1.00 91.56 78 HIS A N 1
ATOM 584 C CA . HIS A 1 78 ? -26.907 4.335 7.169 1.00 91.56 78 HIS A CA 1
ATOM 585 C C . HIS A 1 78 ? -25.800 4.279 6.126 1.00 91.56 78 HIS A C 1
ATOM 587 O O . HIS A 1 78 ? -24.605 4.298 6.445 1.00 91.56 78 HIS A O 1
ATOM 593 N N . THR A 1 79 ? -26.203 4.211 4.863 1.00 92.31 79 THR A N 1
ATOM 594 C CA . THR A 1 79 ? -25.264 4.155 3.752 1.00 92.31 79 THR A CA 1
ATOM 595 C C . THR A 1 79 ? -24.644 5.526 3.516 1.00 92.31 79 THR A C 1
ATOM 597 O O . THR A 1 79 ? -25.328 6.533 3.342 1.00 92.31 79 THR A O 1
ATOM 600 N N . LEU A 1 80 ? -23.320 5.552 3.474 1.00 90.50 80 LEU A N 1
ATOM 601 C CA . LEU A 1 80 ? -22.508 6.710 3.152 1.00 90.50 80 LEU A CA 1
ATOM 602 C C . LEU A 1 80 ? -21.734 6.411 1.869 1.00 90.50 80 LEU A C 1
ATOM 604 O O . LEU A 1 80 ? -21.107 5.360 1.740 1.00 90.50 80 LEU A O 1
ATOM 608 N N . ARG A 1 81 ? -21.719 7.351 0.928 1.00 86.88 81 ARG A N 1
ATOM 609 C CA . ARG A 1 81 ? -20.881 7.250 -0.267 1.00 86.88 81 ARG A CA 1
ATOM 610 C C . ARG A 1 81 ? -19.648 8.128 -0.093 1.00 86.88 81 ARG A C 1
ATOM 612 O O . ARG A 1 81 ? -19.765 9.342 0.043 1.00 86.88 81 ARG A O 1
ATOM 619 N N . ILE A 1 82 ? -18.466 7.517 -0.084 1.00 77.75 82 ILE A N 1
ATOM 620 C CA . ILE A 1 82 ? -17.188 8.237 -0.063 1.00 77.75 82 ILE A CA 1
ATOM 621 C C . ILE A 1 82 ? -16.480 7.942 -1.378 1.00 77.75 82 ILE A C 1
ATOM 623 O O . ILE A 1 82 ? -16.037 6.815 -1.614 1.00 77.75 82 ILE A O 1
ATOM 627 N N . LYS A 1 83 ? -16.337 8.969 -2.222 1.00 78.38 83 LYS A N 1
ATOM 628 C CA . LYS A 1 83 ? -15.823 8.825 -3.592 1.00 78.38 83 LYS A CA 1
ATOM 629 C C . LYS A 1 83 ? -16.652 7.776 -4.359 1.00 78.38 83 LYS A C 1
ATOM 631 O O . LYS A 1 83 ? -17.869 7.907 -4.460 1.00 78.38 83 LYS A O 1
ATOM 636 N N . GLU A 1 84 ? -16.012 6.729 -4.868 1.00 73.94 84 GLU A N 1
ATOM 637 C CA . GLU A 1 84 ? -16.646 5.652 -5.637 1.00 73.94 84 GLU A CA 1
ATOM 638 C C . GLU A 1 84 ? -17.137 4.482 -4.771 1.00 73.94 84 GLU A C 1
ATOM 640 O O . GLU A 1 84 ? -17.753 3.556 -5.291 1.00 73.94 84 GLU A O 1
ATOM 645 N N . HIS A 1 85 ? -16.894 4.505 -3.457 1.00 74.56 85 HIS A N 1
ATOM 646 C CA . HIS A 1 85 ? -17.187 3.378 -2.575 1.00 74.56 85 HIS A CA 1
ATOM 647 C C . HIS A 1 85 ? -18.356 3.667 -1.633 1.00 74.56 85 HIS A C 1
ATOM 649 O O . HIS A 1 85 ? -18.494 4.764 -1.083 1.00 74.56 85 HIS A O 1
ATOM 655 N N . GLN A 1 86 ? -19.186 2.646 -1.430 1.00 86.50 86 GLN A N 1
ATOM 656 C CA . GLN A 1 86 ? -20.230 2.635 -0.413 1.00 86.50 86 GLN A CA 1
ATOM 657 C C . GLN A 1 86 ? -19.656 2.144 0.918 1.00 86.50 86 GLN A C 1
ATOM 659 O O . GLN A 1 86 ? -18.864 1.203 0.964 1.00 86.50 86 GLN A O 1
ATOM 664 N N . TYR A 1 87 ? -20.074 2.794 1.995 1.00 89.81 87 TYR A N 1
ATOM 665 C CA . TYR A 1 87 ? -19.745 2.467 3.374 1.00 89.81 87 TYR A CA 1
ATOM 666 C C . TYR A 1 87 ? -21.026 2.431 4.203 1.00 89.81 87 TYR A C 1
ATOM 668 O O . TYR A 1 87 ? -21.978 3.153 3.921 1.00 89.81 87 TYR A O 1
ATOM 676 N N . LEU A 1 88 ? -21.020 1.629 5.256 1.00 91.69 88 LEU A N 1
ATOM 677 C CA . LEU A 1 88 ? -22.062 1.587 6.271 1.00 91.69 88 LEU A CA 1
ATOM 678 C C . LEU A 1 88 ? -21.547 2.360 7.481 1.00 91.69 88 LEU A C 1
ATOM 680 O O . LEU A 1 88 ? -20.506 2.013 8.054 1.00 91.69 88 LEU A O 1
ATOM 684 N N . GLN A 1 89 ? -22.211 3.469 7.808 1.00 93.56 89 GLN A N 1
ATOM 685 C CA . GLN A 1 89 ? -21.851 4.297 8.951 1.00 93.56 89 GLN A CA 1
ATOM 686 C C . GLN A 1 89 ? -22.724 3.941 10.156 1.00 93.56 89 GLN A C 1
ATOM 688 O O . GLN A 1 89 ? -23.912 4.260 10.194 1.00 93.56 89 GLN A O 1
ATOM 693 N N . PHE A 1 90 ? -22.085 3.373 11.174 1.00 93.56 90 PHE A N 1
ATOM 694 C CA . PHE A 1 90 ? -22.665 3.106 12.485 1.00 93.56 90 PHE A CA 1
ATOM 695 C C . PHE A 1 90 ? -22.401 4.293 13.414 1.00 93.56 90 PHE A C 1
ATOM 697 O O . PHE A 1 90 ? -21.261 4.769 13.533 1.00 93.56 90 PHE A O 1
ATOM 704 N N . ARG A 1 91 ? -23.451 4.799 14.067 1.00 93.25 91 ARG A N 1
ATOM 705 C CA . ARG A 1 91 ? -23.370 5.910 15.029 1.00 93.25 91 ARG A CA 1
ATOM 706 C C . ARG A 1 91 ? -23.763 5.423 16.417 1.00 93.25 91 ARG A C 1
ATOM 708 O O . ARG A 1 91 ? -24.828 4.842 16.599 1.00 93.25 91 ARG A O 1
ATOM 715 N N . PHE A 1 92 ? -22.899 5.688 17.392 1.00 94.06 92 PHE A N 1
ATOM 716 C CA . PHE A 1 92 ? -23.166 5.353 18.787 1.00 94.06 92 PHE A CA 1
ATOM 717 C C . PHE A 1 92 ? -24.073 6.402 19.433 1.00 94.06 92 PHE A C 1
ATOM 719 O O . PHE A 1 92 ? -24.037 7.580 19.063 1.00 94.06 92 PHE A O 1
ATOM 726 N N . ALA A 1 93 ? -24.884 5.981 20.403 1.00 92.69 93 ALA A N 1
ATOM 727 C CA . ALA A 1 93 ? -25.782 6.880 21.112 1.00 92.69 93 ALA A CA 1
ATOM 728 C C . ALA A 1 93 ? -24.997 7.938 21.905 1.00 92.69 93 ALA A C 1
ATOM 730 O O . ALA A 1 93 ? -23.950 7.667 22.501 1.00 92.69 93 ALA A O 1
ATOM 731 N N . ARG A 1 94 ? -25.518 9.170 21.929 1.00 92.19 94 ARG A N 1
ATOM 732 C CA . ARG A 1 94 ? -24.946 10.267 22.726 1.00 92.19 94 ARG A CA 1
ATOM 733 C C . ARG A 1 94 ? -24.930 9.932 24.217 1.00 92.19 94 ARG A C 1
ATOM 735 O O . ARG A 1 94 ? -23.911 10.174 24.855 1.00 92.19 94 ARG A O 1
ATOM 742 N N . ALA A 1 95 ? -26.011 9.335 24.719 1.00 91.12 95 ALA A N 1
ATOM 743 C CA . ALA A 1 95 ? -26.164 8.951 26.121 1.00 91.12 95 ALA A CA 1
ATOM 744 C C . ALA A 1 95 ? -25.078 7.971 26.595 1.00 91.12 95 ALA A C 1
ATOM 746 O O . ALA A 1 95 ? -24.587 8.114 27.705 1.00 91.12 95 ALA A O 1
ATOM 747 N N . ASP A 1 96 ? -24.642 7.039 25.743 1.00 90.75 96 ASP A N 1
ATOM 748 C CA . ASP A 1 96 ? -23.579 6.089 26.095 1.00 90.75 96 ASP A CA 1
ATOM 749 C C . ASP A 1 96 ? -22.167 6.637 25.833 1.00 90.75 96 ASP A C 1
ATOM 751 O O . ASP A 1 96 ? -21.215 6.300 26.535 1.00 90.75 96 ASP A O 1
ATOM 755 N N . CYS A 1 97 ? -21.992 7.463 24.795 1.00 90.94 97 CYS A N 1
ATOM 756 C CA . CYS A 1 97 ? -20.664 7.838 24.301 1.00 90.94 97 CYS A CA 1
ATOM 757 C C . CYS A 1 97 ? -20.114 9.154 24.882 1.00 90.94 97 CYS A C 1
ATOM 759 O O . CYS A 1 97 ? -18.894 9.331 24.927 1.00 90.94 97 CYS A O 1
ATOM 761 N N . LEU A 1 98 ? -20.973 10.096 25.287 1.00 89.19 98 LEU A N 1
ATOM 762 C CA . LEU A 1 98 ? -20.551 11.350 25.931 1.00 89.19 98 LEU A CA 1
ATOM 763 C C . LEU A 1 98 ? -19.977 11.130 27.342 1.00 89.19 98 LEU A C 1
ATOM 765 O O . LEU A 1 98 ? -18.880 11.630 27.577 1.00 89.19 98 LEU A O 1
ATOM 769 N N . PRO A 1 99 ? -20.622 10.359 28.242 1.00 91.75 99 PRO A N 1
ATOM 770 C CA . PRO A 1 99 ? -20.090 10.117 29.585 1.00 91.75 99 PRO A CA 1
ATOM 771 C C . PRO A 1 99 ? -19.029 9.002 29.638 1.00 91.75 99 PRO A C 1
ATOM 773 O O . PRO A 1 99 ? -18.602 8.610 30.719 1.00 91.75 99 PRO A O 1
ATOM 776 N N . CYS A 1 100 ? -18.611 8.443 28.496 1.00 89.56 100 CYS A N 1
ATOM 777 C CA . CYS A 1 100 ? -17.695 7.304 28.468 1.00 89.56 100 CYS A CA 1
ATOM 778 C C . CYS A 1 100 ? -16.283 7.692 28.967 1.00 89.56 100 CYS A C 1
ATOM 780 O O . CYS A 1 100 ? -15.682 8.604 28.392 1.00 89.56 100 CYS A O 1
ATOM 782 N N . PRO A 1 101 ? -15.692 6.954 29.931 1.00 89.00 101 PRO A N 1
ATOM 783 C CA . PRO A 1 101 ? -14.345 7.240 30.443 1.00 89.00 101 PRO A CA 1
ATOM 784 C C . PRO A 1 101 ? -13.255 7.195 29.361 1.00 89.00 101 PRO A C 1
ATOM 786 O O . PRO A 1 101 ? -12.296 7.955 29.393 1.00 89.00 101 PRO A O 1
ATOM 789 N N . ASP A 1 102 ? -13.433 6.341 28.349 1.00 87.56 102 ASP A N 1
ATOM 790 C CA . ASP A 1 102 ? -12.442 6.109 27.288 1.00 87.56 102 ASP A CA 1
ATOM 791 C C . ASP A 1 102 ? -12.609 7.075 26.107 1.00 87.56 102 ASP A C 1
ATOM 793 O O . ASP A 1 102 ? -12.031 6.884 25.030 1.00 87.56 102 ASP A O 1
ATOM 797 N N . ARG A 1 103 ? -13.444 8.109 26.256 1.00 86.50 103 ARG A N 1
ATOM 798 C CA . ARG A 1 103 ? -13.786 9.019 25.162 1.00 86.50 103 ARG A CA 1
ATOM 799 C C . ARG A 1 103 ? -12.551 9.696 24.577 1.00 86.50 103 ARG A C 1
ATOM 801 O O . ARG A 1 103 ? -12.474 9.779 23.355 1.00 86.50 103 ARG A O 1
ATOM 808 N N . ALA A 1 104 ? -11.585 10.102 25.401 1.00 84.81 104 ALA A N 1
ATOM 809 C CA . ALA A 1 104 ? -10.354 10.749 24.938 1.00 84.81 104 ALA A CA 1
ATOM 810 C C . ALA A 1 104 ? -9.535 9.849 23.988 1.00 84.81 104 ALA A C 1
ATOM 812 O O . ALA A 1 104 ? -9.079 10.307 22.938 1.00 84.81 104 ALA A O 1
ATOM 813 N N . SER A 1 105 ? -9.443 8.550 24.292 1.00 83.44 105 SER A N 1
ATOM 814 C CA . SER A 1 105 ? -8.781 7.539 23.449 1.00 83.44 105 SER A CA 1
ATOM 815 C C . SER A 1 105 ? -9.656 7.074 22.276 1.00 83.44 105 SER A C 1
ATOM 817 O O . SER A 1 105 ? -9.165 6.539 21.277 1.00 83.44 105 SER A O 1
ATOM 819 N N . CYS A 1 106 ? -10.975 7.277 22.364 1.00 84.25 106 CYS A N 1
ATOM 820 C CA . CYS A 1 106 ? -11.947 6.837 21.370 1.00 84.25 106 CYS A CA 1
ATOM 821 C C . CYS A 1 106 ? -12.340 7.925 20.356 1.00 84.25 106 CYS A C 1
ATOM 823 O O . CYS A 1 106 ? -12.587 7.601 19.209 1.00 84.25 106 CYS A O 1
ATOM 825 N N . THR A 1 107 ? -12.444 9.214 20.655 1.00 84.44 107 THR A N 1
ATOM 826 C CA . THR A 1 107 ? -12.830 10.231 19.653 1.00 84.44 107 THR A CA 1
ATOM 827 C C . THR A 1 107 ? -12.265 11.599 20.003 1.00 84.44 107 THR A C 1
ATOM 829 O O . THR A 1 107 ? -12.156 11.953 21.165 1.00 84.44 107 THR A O 1
ATOM 832 N N . LYS A 1 108 ? -11.924 12.393 18.980 1.00 81.06 108 LYS A N 1
ATOM 833 C CA . LYS A 1 108 ? -11.451 13.777 19.164 1.00 81.06 108 LYS A CA 1
ATOM 834 C C . LYS A 1 108 ? -12.574 14.809 19.206 1.00 81.06 108 LYS A C 1
ATOM 836 O O . LYS A 1 108 ? -12.317 15.971 19.493 1.00 81.06 108 LYS A O 1
ATOM 841 N N . SER A 1 109 ? -13.793 14.426 18.836 1.00 83.38 109 SER A N 1
ATOM 842 C CA . SER A 1 109 ? -14.915 15.361 18.872 1.00 83.38 109 SER A CA 1
ATOM 843 C C . SER A 1 109 ? -15.321 15.604 20.320 1.00 83.38 109 SER A C 1
ATOM 845 O O . SER A 1 109 ? -15.546 14.650 21.062 1.00 83.38 109 SER A O 1
ATOM 847 N N . ALA A 1 110 ? -15.436 16.875 20.699 1.00 79.00 110 ALA A N 1
ATOM 848 C CA . ALA A 1 110 ? -15.903 17.262 22.024 1.00 79.00 110 ALA A CA 1
ATOM 849 C C . ALA A 1 110 ? -17.383 16.884 22.223 1.00 79.00 110 ALA A C 1
ATOM 851 O O . ALA A 1 110 ? -17.743 16.293 23.233 1.00 79.00 110 ALA A O 1
ATOM 852 N N . ASP A 1 111 ? -18.212 17.090 21.201 1.00 84.38 111 ASP A N 1
ATOM 853 C CA . ASP A 1 111 ? -19.679 17.138 21.269 1.00 84.38 111 ASP A CA 1
ATOM 854 C C . ASP A 1 111 ? -20.405 15.990 20.536 1.00 84.38 111 ASP A C 1
ATOM 856 O O . ASP A 1 111 ? -21.598 15.745 20.752 1.00 84.38 111 ASP A O 1
ATOM 860 N N . ARG A 1 112 ? -19.719 15.267 19.641 1.00 88.19 112 ARG A N 1
ATOM 861 C CA . ARG A 1 112 ? -20.331 14.198 18.834 1.00 88.19 112 ARG A CA 1
ATOM 862 C C . ARG A 1 112 ? -19.944 12.813 19.338 1.00 88.19 112 ARG A C 1
ATOM 864 O O . ARG A 1 112 ? -18.796 12.597 19.739 1.00 88.19 112 ARG A O 1
ATOM 871 N N . PRO A 1 113 ? -20.876 11.847 19.325 1.00 90.12 113 PRO A N 1
ATOM 872 C CA . PRO A 1 113 ? -20.545 10.470 19.647 1.00 90.12 113 PRO A CA 1
ATOM 873 C C . PRO A 1 113 ? -19.591 9.894 18.595 1.00 90.12 113 PRO A C 1
ATOM 875 O O . PRO A 1 113 ? -19.459 10.412 17.481 1.00 90.12 113 PRO A O 1
ATOM 878 N N . ARG A 1 114 ? -18.913 8.800 18.945 1.00 90.56 114 ARG A N 1
ATOM 879 C CA . ARG A 1 114 ? -18.105 8.047 17.986 1.00 90.56 114 ARG A CA 1
ATOM 880 C C . ARG A 1 114 ? -19.014 7.565 16.849 1.00 90.56 114 ARG A C 1
ATOM 882 O O . ARG A 1 114 ? -20.146 7.141 17.065 1.00 90.56 114 ARG A O 1
ATOM 889 N N . SER A 1 115 ? -18.493 7.609 15.631 1.00 90.69 115 SER A N 1
ATOM 890 C CA . SER A 1 115 ? -19.085 6.930 14.483 1.00 90.69 115 SER A CA 1
ATOM 891 C C . SER A 1 115 ? -17.999 6.161 13.756 1.00 90.69 115 SER A C 1
ATOM 893 O O . SER A 1 115 ? -16.882 6.673 13.623 1.00 90.69 115 SER A O 1
ATOM 895 N N . ILE A 1 116 ? -18.320 4.970 13.270 1.00 90.62 116 ILE A N 1
ATOM 896 C CA . ILE A 1 116 ? -17.412 4.173 12.449 1.00 90.62 116 ILE A CA 1
ATOM 897 C C . ILE A 1 116 ? -18.048 3.943 11.084 1.00 90.62 116 ILE A C 1
ATOM 899 O O . ILE A 1 116 ? -19.249 3.737 10.979 1.00 90.62 116 ILE A O 1
ATOM 903 N N . ALA A 1 117 ? -17.231 4.019 10.039 1.00 89.94 117 ALA A N 1
ATOM 904 C CA . ALA A 1 117 ? -17.632 3.692 8.679 1.00 89.94 117 ALA A CA 1
ATOM 905 C C . ALA A 1 117 ? -16.856 2.452 8.236 1.00 89.94 117 ALA A C 1
ATOM 907 O O . ALA A 1 117 ? -15.614 2.489 8.174 1.00 89.94 117 ALA A O 1
ATOM 908 N N . VAL A 1 118 ? -17.585 1.377 7.955 1.00 88.94 118 VAL A N 1
ATOM 909 C CA . VAL A 1 118 ? -17.057 0.085 7.498 1.00 88.94 118 VAL A CA 1
ATOM 910 C C . VAL A 1 118 ? -17.575 -0.221 6.097 1.00 88.94 118 VAL A C 1
ATOM 912 O O . VAL A 1 118 ? -18.525 0.401 5.627 1.00 88.94 118 VAL A O 1
ATOM 915 N N . LEU A 1 119 ? -16.899 -1.118 5.388 1.00 88.94 119 LEU A N 1
ATOM 916 C CA . LEU A 1 119 ? -17.387 -1.597 4.098 1.00 88.94 119 LEU A CA 1
ATOM 917 C C . LEU A 1 119 ? -18.617 -2.499 4.308 1.00 88.94 119 LEU A C 1
ATOM 919 O O . LEU A 1 119 ? -18.738 -3.079 5.384 1.00 88.94 119 LEU A O 1
ATOM 923 N N . PR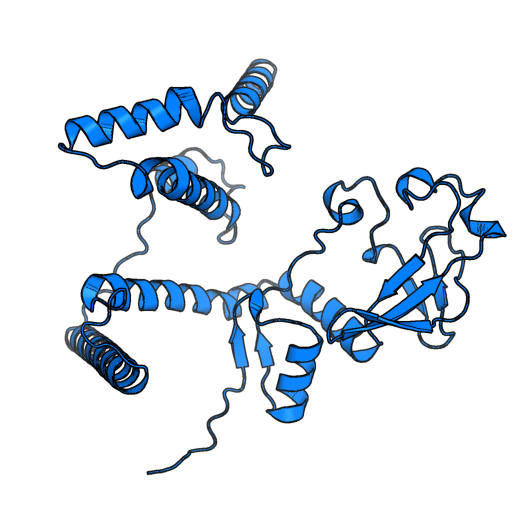O A 1 120 ? -19.503 -2.649 3.309 1.00 89.69 120 PRO A N 1
ATOM 924 C CA . PRO A 1 120 ? -20.555 -3.663 3.337 1.00 89.69 120 PRO A CA 1
ATOM 925 C C . PRO A 1 120 ? -20.001 -5.064 3.615 1.00 89.69 120 PRO A C 1
ATOM 927 O O . PRO A 1 120 ? -18.873 -5.354 3.207 1.00 89.69 120 PRO A O 1
ATOM 930 N N . ARG A 1 121 ? -20.805 -5.927 4.255 1.00 89.12 121 ARG A N 1
ATOM 931 C CA . ARG A 1 121 ? -20.426 -7.279 4.714 1.00 89.12 121 ARG A CA 1
ATOM 932 C C . ARG A 1 121 ? -19.471 -8.041 3.778 1.00 89.12 121 ARG A C 1
ATOM 934 O O . ARG A 1 121 ? -18.358 -8.315 4.225 1.00 89.12 121 ARG A O 1
ATOM 941 N N . PRO A 1 122 ? -19.785 -8.276 2.486 1.00 88.44 122 PRO A N 1
ATOM 942 C CA . PRO A 1 122 ? -18.904 -9.068 1.618 1.00 88.44 122 PRO A CA 1
ATOM 943 C C . PRO A 1 122 ? -17.520 -8.428 1.434 1.00 88.44 122 PRO A C 1
ATOM 945 O O . PRO A 1 122 ? -16.489 -9.094 1.451 1.00 88.44 122 PRO A O 1
ATOM 948 N N . LEU A 1 123 ? -17.465 -7.100 1.312 1.00 88.44 123 LEU A N 1
ATOM 949 C CA . LEU A 1 123 ? -16.207 -6.369 1.171 1.00 88.44 123 LEU A CA 1
ATOM 950 C C . LEU A 1 123 ? -15.438 -6.271 2.495 1.00 88.44 123 LEU A C 1
ATOM 952 O O . LEU A 1 123 ? -14.206 -6.213 2.493 1.00 88.44 123 LEU A O 1
ATOM 956 N N . HIS A 1 124 ? -16.147 -6.223 3.623 1.00 86.50 124 HIS A N 1
ATOM 957 C CA . HIS A 1 124 ? -15.546 -6.231 4.951 1.00 86.50 124 HIS A CA 1
ATOM 958 C C . HIS A 1 124 ? -14.885 -7.578 5.261 1.00 86.50 124 HIS A C 1
ATOM 960 O O . HIS A 1 124 ? -13.744 -7.601 5.722 1.00 86.50 124 HIS A O 1
ATOM 966 N N . GLU A 1 125 ? -15.560 -8.686 4.958 1.00 88.12 125 GLU A N 1
ATOM 967 C CA . GLU A 1 125 ? -15.033 -10.047 5.114 1.00 88.12 125 GLU A CA 1
ATOM 968 C C . GLU A 1 125 ? -13.777 -10.250 4.254 1.00 88.12 125 GLU A C 1
ATOM 970 O O . GLU A 1 125 ? -12.733 -10.638 4.782 1.00 88.12 125 GLU A O 1
ATOM 975 N N . ILE A 1 126 ? -13.807 -9.836 2.979 1.00 86.94 126 ILE A N 1
ATOM 976 C CA . ILE A 1 126 ? -12.620 -9.832 2.102 1.00 86.94 126 ILE A CA 1
ATOM 977 C C . ILE A 1 126 ? -11.472 -9.023 2.719 1.00 86.94 126 ILE A C 1
ATOM 979 O O . ILE A 1 126 ? -10.309 -9.429 2.655 1.00 86.94 126 ILE A O 1
ATOM 983 N N . GLN A 1 127 ? -11.760 -7.861 3.311 1.00 85.31 127 GLN A N 1
ATOM 984 C CA . GLN A 1 127 ? -10.733 -7.043 3.957 1.00 85.31 127 GLN A CA 1
ATOM 985 C C . GLN A 1 127 ? -10.141 -7.726 5.198 1.00 85.31 127 GLN A C 1
ATOM 987 O O . GLN A 1 127 ? -8.928 -7.640 5.411 1.00 85.31 127 GLN A O 1
ATOM 992 N N . ALA A 1 128 ? -10.974 -8.369 6.019 1.00 83.56 128 ALA A N 1
ATOM 993 C CA . ALA A 1 128 ? -10.548 -9.076 7.221 1.00 83.56 128 ALA A CA 1
ATOM 994 C C . ALA A 1 128 ? -9.690 -10.300 6.871 1.00 83.56 128 ALA A C 1
ATOM 996 O O . ALA A 1 128 ? -8.567 -10.406 7.369 1.00 83.56 128 ALA A O 1
ATOM 997 N N . GLN A 1 129 ? -10.160 -11.140 5.945 1.00 84.19 129 GLN A N 1
ATOM 998 C CA . GLN A 1 129 ? -9.447 -12.335 5.496 1.00 84.19 129 GLN A CA 1
ATOM 999 C C . GLN A 1 129 ? -8.079 -11.978 4.918 1.00 84.19 129 GLN A C 1
ATOM 1001 O O . GLN A 1 129 ? -7.052 -12.472 5.373 1.00 84.19 129 GLN A O 1
ATOM 1006 N N . ASN A 1 130 ? -8.030 -11.005 4.006 1.00 84.12 130 ASN A N 1
ATOM 1007 C CA . ASN A 1 130 ? -6.767 -10.585 3.411 1.00 84.12 130 ASN A CA 1
ATOM 1008 C C . ASN A 1 130 ? -5.746 -10.063 4.437 1.00 84.12 130 ASN A C 1
ATOM 1010 O O . ASN A 1 130 ? -4.544 -10.233 4.236 1.00 84.12 130 ASN A O 1
ATOM 1014 N N . ARG A 1 131 ? -6.191 -9.414 5.524 1.00 81.75 131 ARG A N 1
ATOM 1015 C CA . ARG A 1 131 ? -5.294 -8.958 6.603 1.00 81.75 131 ARG A CA 1
ATOM 1016 C C . ARG A 1 131 ? -4.706 -10.122 7.396 1.00 81.75 131 ARG A C 1
ATOM 1018 O O . ARG A 1 131 ? -3.555 -10.019 7.821 1.00 81.75 131 ARG A O 1
ATOM 1025 N N . LEU A 1 132 ? -5.483 -11.184 7.615 1.00 82.75 132 LEU A N 1
ATOM 1026 C CA . LEU A 1 132 ? -5.003 -12.416 8.243 1.00 82.75 132 LEU A CA 1
ATOM 1027 C C . LEU A 1 132 ? -4.008 -13.114 7.315 1.00 82.75 132 LEU A C 1
ATOM 1029 O O . LEU A 1 132 ? -2.864 -13.353 7.705 1.00 82.75 132 LEU A O 1
ATOM 1033 N N . ASP A 1 133 ? -4.395 -13.305 6.055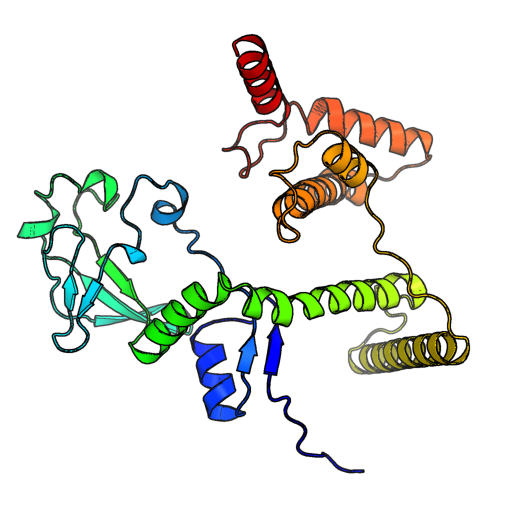 1.00 82.19 133 ASP A N 1
ATOM 1034 C CA . ASP A 1 133 ? -3.575 -13.974 5.051 1.00 82.19 133 ASP A CA 1
ATOM 1035 C C . ASP A 1 133 ? -2.243 -13.256 4.834 1.00 82.19 133 ASP A C 1
ATOM 1037 O O . ASP A 1 133 ? -1.216 -13.910 4.668 1.00 82.19 133 ASP A O 1
ATOM 1041 N N . GLN A 1 134 ? -2.218 -11.915 4.850 1.00 80.75 134 GLN A N 1
ATOM 1042 C CA . GLN A 1 134 ? -1.001 -11.109 4.648 1.00 80.75 134 GLN A CA 1
ATOM 1043 C C . GLN A 1 134 ? 0.106 -11.413 5.667 1.00 80.75 134 GLN A C 1
ATOM 1045 O O . GLN A 1 134 ? 1.282 -11.179 5.378 1.00 80.75 134 GLN A O 1
ATOM 1050 N N . LYS A 1 135 ? -0.248 -11.958 6.836 1.00 78.50 135 LYS A N 1
ATOM 1051 C CA . LYS A 1 135 ? 0.714 -12.381 7.863 1.00 78.50 135 LYS A CA 1
ATOM 1052 C C . LYS A 1 135 ? 1.251 -13.797 7.641 1.00 78.50 135 LYS A C 1
ATOM 1054 O O . LYS A 1 135 ? 2.234 -14.164 8.276 1.00 78.50 135 LYS A O 1
ATOM 1059 N N . THR A 1 136 ? 0.634 -14.587 6.767 1.00 84.94 136 THR A N 1
ATOM 1060 C CA . THR A 1 136 ? 1.042 -15.975 6.532 1.00 84.94 136 THR A CA 1
ATOM 1061 C C . THR A 1 136 ? 2.323 -16.050 5.703 1.00 84.94 136 THR A C 1
ATOM 1063 O O . THR A 1 136 ? 2.518 -15.301 4.741 1.00 84.94 136 THR A O 1
ATOM 1066 N N . ALA A 1 137 ? 3.196 -16.999 6.051 1.00 84.94 137 ALA A N 1
ATOM 1067 C CA . ALA A 1 137 ? 4.422 -17.258 5.298 1.00 84.94 137 ALA A CA 1
ATOM 1068 C C . ALA A 1 137 ? 4.124 -17.692 3.852 1.00 84.94 137 ALA A C 1
ATOM 1070 O O . ALA A 1 137 ? 4.871 -17.353 2.937 1.00 84.94 137 ALA A O 1
ATOM 1071 N N . ASP A 1 138 ? 3.017 -18.407 3.632 1.00 85.94 138 ASP A N 1
ATOM 1072 C CA . ASP A 1 138 ? 2.617 -18.847 2.298 1.00 85.94 138 ASP A CA 1
ATOM 1073 C C . ASP A 1 138 ? 2.324 -17.679 1.357 1.00 85.94 138 ASP A C 1
ATOM 1075 O O . ASP A 1 138 ? 2.906 -17.576 0.272 1.00 85.94 138 ASP A O 1
ATOM 1079 N N . ARG A 1 139 ? 1.517 -16.720 1.821 1.00 85.75 139 ARG A N 1
ATOM 1080 C CA . ARG A 1 139 ? 1.225 -15.520 1.042 1.00 85.75 139 ARG A CA 1
ATOM 1081 C C . ARG A 1 139 ? 2.478 -14.704 0.754 1.00 85.75 139 ARG A C 1
ATOM 1083 O O . ARG A 1 139 ? 2.625 -14.186 -0.351 1.00 85.75 139 ARG A O 1
ATOM 1090 N N . GLN A 1 140 ? 3.389 -14.595 1.719 1.00 82.75 140 GLN A N 1
ATOM 1091 C CA . GLN A 1 140 ? 4.663 -13.902 1.516 1.00 82.75 140 GLN A CA 1
ATOM 1092 C C . GLN A 1 140 ? 5.507 -14.575 0.428 1.00 82.75 140 GLN A C 1
ATOM 1094 O O . GLN A 1 140 ? 6.047 -13.873 -0.428 1.00 82.75 140 GLN A O 1
ATOM 1099 N N . ARG A 1 141 ? 5.570 -15.915 0.403 1.00 85.12 141 ARG A N 1
ATOM 1100 C CA . ARG A 1 141 ? 6.262 -16.670 -0.656 1.00 85.12 141 ARG A CA 1
ATOM 1101 C C . ARG A 1 141 ? 5.641 -16.429 -2.030 1.00 85.12 141 ARG A C 1
ATOM 1103 O O . ARG A 1 141 ? 6.375 -16.109 -2.962 1.00 85.12 141 ARG A O 1
ATOM 1110 N N . ARG A 1 142 ? 4.312 -16.516 -2.152 1.00 84.56 142 ARG A N 1
ATOM 1111 C CA . ARG A 1 142 ? 3.598 -16.255 -3.419 1.00 84.56 142 ARG A CA 1
ATOM 1112 C C . ARG A 1 142 ? 3.814 -14.825 -3.909 1.00 84.56 142 ARG A C 1
ATOM 1114 O O . ARG A 1 142 ? 4.131 -14.605 -5.072 1.00 84.56 142 ARG A O 1
ATOM 1121 N N . TYR A 1 143 ? 3.745 -13.850 -3.004 1.00 85.00 143 TYR A N 1
ATOM 1122 C CA . TYR A 1 143 ? 3.962 -12.442 -3.336 1.00 85.00 143 TYR A CA 1
ATOM 1123 C C . TYR A 1 143 ? 5.430 -12.108 -3.667 1.00 85.00 143 TYR A C 1
ATOM 1125 O O . TYR A 1 143 ? 5.692 -11.143 -4.387 1.00 85.00 143 TYR A O 1
ATOM 1133 N N . ALA A 1 144 ? 6.404 -12.904 -3.205 1.00 80.44 144 ALA A N 1
ATOM 1134 C CA . ALA A 1 144 ? 7.832 -12.644 -3.415 1.00 80.44 144 ALA A CA 1
ATOM 1135 C C . ALA A 1 144 ? 8.241 -12.595 -4.897 1.00 80.44 144 ALA A C 1
ATOM 1137 O O . ALA A 1 144 ? 9.175 -11.867 -5.246 1.00 80.44 144 ALA A O 1
ATOM 1138 N N . ILE A 1 145 ? 7.523 -13.292 -5.789 1.00 80.00 145 ILE A N 1
ATOM 1139 C CA . ILE A 1 145 ? 7.781 -13.265 -7.242 1.00 80.00 145 ILE A CA 1
ATOM 1140 C C . ILE A 1 145 ? 7.704 -11.846 -7.827 1.00 80.00 145 ILE A C 1
ATOM 1142 O O . ILE A 1 145 ? 8.406 -11.523 -8.787 1.00 80.00 145 ILE A O 1
ATOM 1146 N N . ARG A 1 146 ? 6.929 -10.956 -7.191 1.00 78.62 146 ARG A N 1
ATOM 1147 C CA . ARG A 1 146 ? 6.813 -9.543 -7.559 1.00 78.62 146 ARG A CA 1
ATOM 1148 C C . ARG A 1 146 ? 8.162 -8.820 -7.560 1.00 78.62 146 ARG A C 1
ATOM 1150 O O . ARG A 1 146 ? 8.359 -7.916 -8.367 1.00 78.62 146 ARG A O 1
ATOM 1157 N N . SER A 1 147 ? 9.112 -9.234 -6.719 1.00 70.31 147 SER A N 1
ATOM 1158 C CA . SER A 1 147 ? 10.471 -8.666 -6.709 1.00 70.31 147 SER A CA 1
ATOM 1159 C C . SER A 1 147 ? 11.167 -8.755 -8.081 1.00 70.31 147 SER A C 1
ATOM 1161 O O . SER A 1 147 ? 11.968 -7.888 -8.434 1.00 70.31 147 SER A O 1
ATOM 1163 N N . GLY A 1 148 ? 10.798 -9.734 -8.918 1.00 73.31 148 GLY A N 1
ATOM 1164 C CA . GLY A 1 148 ? 11.286 -9.862 -10.294 1.00 73.31 148 GLY A CA 1
ATOM 1165 C C . GLY A 1 148 ? 10.764 -8.789 -11.264 1.00 73.31 148 GLY A C 1
ATOM 1166 O O . GLY A 1 148 ? 11.398 -8.523 -12.293 1.00 73.31 148 GLY A O 1
ATOM 1167 N N . ILE A 1 149 ? 9.645 -8.128 -10.947 1.00 74.81 149 ILE A N 1
ATOM 1168 C CA . ILE A 1 149 ? 9.064 -7.061 -11.779 1.00 74.81 149 ILE A CA 1
ATOM 1169 C C . ILE A 1 149 ? 9.992 -5.845 -11.790 1.00 74.81 149 ILE A C 1
ATOM 1171 O O . ILE A 1 149 ? 10.319 -5.325 -12.858 1.00 74.81 149 ILE A O 1
ATOM 1175 N N . GLU A 1 150 ? 10.490 -5.428 -10.626 1.00 74.69 150 GLU A N 1
ATOM 1176 C CA . GLU A 1 150 ? 11.411 -4.291 -10.515 1.00 74.69 150 GLU A CA 1
ATOM 1177 C C . GLU A 1 150 ? 12.739 -4.558 -11.224 1.00 74.69 150 GLU A C 1
ATOM 1179 O O . GLU A 1 150 ? 13.275 -3.673 -11.896 1.00 74.69 150 GLU A O 1
ATOM 1184 N N . ALA A 1 151 ? 13.242 -5.794 -11.155 1.00 75.12 151 ALA A N 1
ATOM 1185 C CA . ALA A 1 151 ? 14.421 -6.209 -11.908 1.00 75.12 151 ALA A CA 1
ATOM 1186 C C . ALA A 1 151 ? 14.189 -6.102 -13.427 1.00 75.12 151 ALA A C 1
ATOM 1188 O O . ALA A 1 151 ? 15.043 -5.588 -14.152 1.00 75.12 151 ALA A O 1
ATOM 1189 N N . THR A 1 152 ? 13.008 -6.506 -13.903 1.00 79.81 152 THR A N 1
ATOM 1190 C CA . THR A 1 152 ? 12.611 -6.396 -15.317 1.00 79.81 152 THR A CA 1
ATOM 1191 C C . THR A 1 152 ? 12.482 -4.939 -15.762 1.00 79.81 152 THR A C 1
ATOM 1193 O O . THR A 1 152 ? 13.037 -4.551 -16.791 1.00 79.81 152 THR A O 1
ATOM 1196 N N . LEU A 1 153 ? 11.815 -4.099 -14.967 1.00 81.00 153 LEU A N 1
ATOM 1197 C CA . LEU A 1 153 ? 11.717 -2.662 -15.228 1.00 81.00 153 LEU A CA 1
ATOM 1198 C C . LEU A 1 153 ? 13.100 -2.004 -15.235 1.00 81.00 153 LEU A C 1
ATOM 1200 O O . LEU A 1 153 ? 13.402 -1.211 -16.125 1.00 81.00 153 LEU A O 1
ATOM 1204 N N . SER A 1 154 ? 13.968 -2.367 -14.290 1.00 81.19 154 SER A N 1
ATOM 1205 C CA . SER A 1 154 ? 15.353 -1.897 -14.222 1.00 81.19 154 SER A CA 1
ATOM 1206 C C . SER A 1 154 ? 16.148 -2.295 -15.468 1.00 81.19 154 SER A C 1
ATOM 1208 O O . SER A 1 154 ? 16.835 -1.446 -16.038 1.00 81.19 154 SER A O 1
ATOM 1210 N N . GLN A 1 155 ? 16.011 -3.538 -15.945 1.00 82.31 155 GLN A N 1
ATOM 1211 C CA . GLN A 1 155 ? 16.616 -4.002 -17.196 1.00 82.31 155 GLN A CA 1
ATOM 1212 C C . GLN A 1 155 ? 16.121 -3.173 -18.388 1.00 82.31 155 GLN A C 1
ATOM 1214 O O . GLN A 1 155 ? 16.935 -2.622 -19.128 1.00 82.31 155 GLN A O 1
ATOM 1219 N N . ASN A 1 156 ? 14.807 -2.996 -18.532 1.00 83.25 156 ASN A N 1
ATOM 1220 C CA . ASN A 1 156 ? 14.229 -2.209 -19.625 1.00 83.25 156 ASN A CA 1
ATOM 1221 C C . ASN A 1 156 ? 14.678 -0.744 -19.591 1.00 83.25 156 ASN A C 1
ATOM 1223 O O . ASN A 1 156 ? 14.996 -0.152 -20.621 1.00 83.25 156 ASN A O 1
ATOM 1227 N N . VAL A 1 157 ? 14.768 -0.157 -18.400 1.00 83.56 157 VAL A N 1
ATOM 1228 C CA . VAL A 1 157 ? 15.235 1.218 -18.205 1.00 83.56 157 VAL A CA 1
ATOM 1229 C C . VAL A 1 157 ? 16.721 1.370 -18.520 1.00 83.56 157 VAL A C 1
ATOM 1231 O O . VAL A 1 157 ? 17.092 2.314 -19.215 1.00 83.56 157 VAL A O 1
ATOM 1234 N N . ARG A 1 158 ? 17.572 0.490 -17.981 1.00 81.19 158 ARG A N 1
ATOM 1235 C CA . ARG A 1 158 ? 19.035 0.653 -18.015 1.00 81.19 158 ARG A CA 1
ATOM 1236 C C . ARG A 1 158 ? 19.669 0.089 -19.280 1.00 81.19 158 ARG A C 1
ATOM 1238 O O . ARG A 1 158 ? 20.610 0.690 -19.780 1.00 81.19 158 ARG A O 1
ATOM 1245 N N . ARG A 1 159 ? 19.171 -1.045 -19.780 1.00 82.19 159 ARG A N 1
ATOM 1246 C CA . ARG A 1 159 ? 19.720 -1.743 -20.955 1.00 82.19 159 ARG A CA 1
ATOM 1247 C C . ARG A 1 159 ? 19.001 -1.367 -22.248 1.00 82.19 159 ARG A C 1
ATOM 1249 O O . ARG A 1 159 ? 19.630 -1.362 -23.296 1.00 82.19 159 ARG A O 1
ATOM 1256 N N . HIS A 1 160 ? 17.712 -1.027 -22.176 1.00 84.50 160 HIS A N 1
ATOM 1257 C CA . HIS A 1 160 ? 16.881 -0.794 -23.365 1.00 84.50 160 HIS A CA 1
ATOM 1258 C C . HIS A 1 160 ? 16.303 0.630 -23.465 1.00 84.50 160 HIS A C 1
ATOM 1260 O O . HIS A 1 160 ? 15.509 0.908 -24.359 1.00 84.50 160 HIS A O 1
ATOM 1266 N N . GLY A 1 161 ? 16.702 1.549 -22.577 1.00 83.88 161 GLY A N 1
ATOM 1267 C CA . GLY A 1 161 ? 16.392 2.976 -22.708 1.00 83.88 161 GLY A CA 1
ATOM 1268 C C . GLY A 1 161 ? 14.926 3.364 -22.481 1.00 83.88 161 GLY A C 1
ATOM 1269 O O . GLY A 1 161 ? 14.522 4.444 -22.905 1.00 83.88 161 GLY A O 1
ATOM 1270 N N . LEU A 1 162 ? 14.135 2.543 -21.775 1.00 86.75 162 LEU A N 1
ATOM 1271 C CA . LEU A 1 162 ? 12.680 2.736 -21.616 1.00 86.75 162 LEU A CA 1
ATOM 1272 C C . LEU A 1 162 ? 12.269 4.110 -21.036 1.00 86.75 162 LEU A C 1
ATOM 1274 O O . LEU A 1 162 ? 11.142 4.547 -21.226 1.00 86.75 162 LEU A O 1
ATOM 1278 N N . ARG A 1 163 ? 13.168 4.825 -20.341 1.00 84.19 163 ARG A N 1
ATOM 1279 C CA . ARG A 1 163 ? 12.865 6.134 -19.723 1.00 84.19 163 ARG A CA 1
ATOM 1280 C C . ARG A 1 163 ? 12.516 7.240 -20.714 1.00 84.19 163 ARG A C 1
ATOM 1282 O O . ARG A 1 163 ? 11.947 8.244 -20.292 1.00 84.19 163 ARG A O 1
ATOM 1289 N N . ARG A 1 164 ? 12.937 7.126 -21.973 1.00 84.31 164 ARG A N 1
ATOM 1290 C CA . ARG A 1 164 ? 12.723 8.172 -22.975 1.00 84.31 164 ARG A CA 1
ATOM 1291 C C . ARG A 1 164 ? 12.278 7.553 -24.284 1.00 84.31 164 ARG A C 1
ATOM 1293 O O . ARG A 1 164 ? 12.915 6.641 -24.807 1.00 84.31 164 ARG A O 1
ATOM 1300 N N . THR A 1 165 ? 11.206 8.096 -24.838 1.00 85.38 165 THR A N 1
ATOM 1301 C CA . THR A 1 165 ? 10.763 7.749 -26.181 1.00 85.38 165 THR A CA 1
ATOM 1302 C C . THR A 1 165 ? 11.376 8.716 -27.180 1.00 85.38 165 THR A C 1
ATOM 1304 O O . THR A 1 165 ? 11.389 9.929 -26.968 1.00 85.38 165 THR A O 1
ATOM 1307 N N . ARG A 1 166 ? 11.942 8.181 -28.268 1.00 84.06 166 ARG A N 1
ATOM 1308 C CA . ARG A 1 166 ? 12.485 9.009 -29.359 1.00 84.06 166 ARG A CA 1
ATOM 1309 C C . ARG A 1 166 ? 11.350 9.707 -30.112 1.00 84.06 166 ARG A C 1
ATOM 1311 O O . ARG A 1 166 ? 11.529 10.811 -30.616 1.00 84.06 166 ARG A O 1
ATOM 1318 N N . TYR A 1 167 ? 10.189 9.061 -30.180 1.00 85.25 167 TYR A N 1
ATOM 1319 C CA . TYR A 1 167 ? 9.044 9.513 -30.957 1.00 85.25 167 TYR A CA 1
ATOM 1320 C C . TYR A 1 167 ? 7.945 10.097 -30.072 1.00 85.25 167 TYR A C 1
ATOM 1322 O O . TYR A 1 167 ? 7.628 9.562 -29.010 1.00 85.25 167 TYR A O 1
ATOM 1330 N N . ARG A 1 168 ? 7.314 11.169 -30.558 1.00 88.25 168 ARG A N 1
ATOM 1331 C CA . ARG A 1 168 ? 6.134 11.782 -29.937 1.00 88.25 168 ARG A CA 1
ATOM 1332 C C . ARG A 1 168 ? 4.847 11.148 -30.477 1.00 88.25 168 ARG A C 1
ATOM 1334 O O . ARG A 1 168 ? 4.762 10.845 -31.667 1.00 88.25 168 ARG A O 1
ATOM 1341 N N . GLY A 1 169 ? 3.854 10.984 -29.602 1.00 90.81 169 GLY A N 1
ATOM 1342 C CA . GLY A 1 169 ? 2.536 10.417 -29.914 1.00 90.81 169 GLY A CA 1
ATOM 1343 C C . GLY A 1 169 ? 2.360 8.979 -29.414 1.00 90.81 169 GLY A C 1
ATOM 1344 O O . GLY A 1 169 ? 3.285 8.167 -29.497 1.00 90.81 169 GLY A O 1
ATOM 1345 N N . LEU A 1 170 ? 1.161 8.670 -28.900 1.00 91.62 170 LEU A N 1
ATOM 1346 C CA . LEU A 1 170 ? 0.852 7.408 -28.210 1.00 91.62 170 LEU A CA 1
ATOM 1347 C C . LEU A 1 170 ? 1.125 6.171 -29.073 1.00 91.62 170 LEU A C 1
ATOM 1349 O O . LEU A 1 170 ? 1.768 5.245 -28.596 1.00 91.62 170 LEU A O 1
ATOM 1353 N N . ALA A 1 171 ? 0.733 6.181 -30.350 1.00 90.00 171 ALA A N 1
ATOM 1354 C CA . ALA A 1 171 ? 0.952 5.048 -31.254 1.00 90.00 171 ALA A CA 1
ATOM 1355 C C . ALA A 1 171 ? 2.448 4.753 -31.484 1.00 90.00 171 ALA A C 1
ATOM 1357 O O . ALA A 1 171 ? 2.895 3.612 -31.391 1.00 90.00 171 ALA A O 1
ATOM 1358 N N . LYS A 1 172 ? 3.260 5.794 -31.713 1.00 89.56 172 LYS A N 1
ATOM 1359 C CA . LYS A 1 172 ? 4.710 5.634 -31.924 1.00 89.56 172 LYS A CA 1
ATOM 1360 C C . LYS A 1 172 ? 5.426 5.219 -30.637 1.00 89.56 172 LYS A C 1
ATOM 1362 O O . LYS A 1 172 ? 6.336 4.396 -30.672 1.00 89.56 172 LYS A O 1
ATOM 1367 N N . THR A 1 173 ? 4.992 5.763 -29.499 1.00 88.25 173 THR A N 1
ATOM 1368 C CA . THR A 1 173 ? 5.472 5.353 -28.172 1.00 88.25 173 THR A CA 1
ATOM 1369 C C . THR A 1 173 ? 5.111 3.896 -27.869 1.00 88.25 173 THR A C 1
ATOM 1371 O O . THR A 1 173 ? 5.965 3.153 -27.394 1.00 88.25 173 THR A O 1
ATOM 1374 N N . HIS A 1 174 ? 3.897 3.458 -28.211 1.00 88.00 174 HIS A N 1
ATOM 1375 C CA . HIS A 1 174 ? 3.477 2.066 -28.070 1.00 88.00 174 HIS A CA 1
ATOM 1376 C C . HIS A 1 174 ? 4.385 1.119 -28.865 1.00 88.00 174 HIS A C 1
ATOM 1378 O O . HIS A 1 174 ? 4.924 0.180 -28.284 1.00 88.00 174 HIS A O 1
ATOM 1384 N N . ASN A 1 175 ? 4.655 1.417 -30.140 1.00 91.00 175 ASN A N 1
ATOM 1385 C CA . ASN A 1 175 ? 5.573 0.613 -30.954 1.00 91.00 175 ASN A CA 1
ATOM 1386 C C . ASN A 1 175 ? 6.973 0.531 -30.332 1.00 91.00 175 ASN A C 1
ATOM 1388 O O . ASN A 1 175 ? 7.556 -0.549 -30.263 1.00 91.00 175 ASN A O 1
ATOM 1392 N N . GLN A 1 176 ? 7.501 1.645 -29.811 1.00 90.00 176 GLN A N 1
ATOM 1393 C CA . GLN A 1 176 ? 8.780 1.621 -29.101 1.00 90.00 176 GLN A CA 1
ATOM 1394 C C . GLN A 1 176 ? 8.732 0.699 -27.870 1.00 90.00 176 GLN A C 1
ATOM 1396 O O . GLN A 1 176 ? 9.668 -0.069 -27.662 1.00 90.00 176 GLN A O 1
ATOM 1401 N N . HIS A 1 177 ? 7.657 0.729 -27.075 1.00 88.75 177 HIS A N 1
ATOM 1402 C CA . HIS A 1 177 ? 7.503 -0.172 -25.928 1.00 88.75 177 HIS A CA 1
ATOM 1403 C C . HIS A 1 177 ? 7.465 -1.647 -26.346 1.00 88.75 177 HIS A C 1
ATOM 1405 O O . HIS A 1 177 ? 8.114 -2.468 -25.696 1.00 88.75 177 HIS A O 1
ATOM 1411 N N . VAL A 1 178 ? 6.771 -1.976 -27.442 1.00 88.38 178 VAL A N 1
ATOM 1412 C CA . VAL A 1 178 ? 6.743 -3.336 -28.005 1.00 88.38 178 VAL A CA 1
ATOM 1413 C C . VAL A 1 178 ? 8.151 -3.776 -28.417 1.00 88.38 178 VAL A C 1
ATOM 1415 O O . VAL A 1 178 ? 8.593 -4.853 -28.017 1.00 88.38 178 VAL A O 1
ATOM 1418 N N . PHE A 1 179 ? 8.907 -2.928 -29.122 1.00 87.44 179 PHE A N 1
ATOM 1419 C CA . PHE A 1 179 ? 10.291 -3.241 -29.494 1.00 87.44 179 PHE A CA 1
ATOM 1420 C C . PHE A 1 179 ? 11.222 -3.376 -28.282 1.00 87.44 179 PHE A C 1
ATOM 1422 O O . PHE A 1 179 ? 12.066 -4.271 -28.258 1.00 87.44 179 PHE A O 1
ATOM 1429 N N . THR A 1 180 ? 11.059 -2.547 -27.247 1.00 87.19 180 THR A N 1
ATOM 1430 C CA . THR A 1 180 ? 11.803 -2.691 -25.986 1.00 87.19 180 THR A CA 1
ATOM 1431 C C . THR A 1 180 ? 11.488 -4.021 -25.296 1.00 87.19 180 THR A C 1
ATOM 1433 O O . THR A 1 180 ? 12.410 -4.697 -24.836 1.00 87.19 180 THR A O 1
ATOM 1436 N N . ALA A 1 181 ? 10.215 -4.424 -25.244 1.00 85.69 181 ALA A N 1
ATOM 1437 C CA . ALA A 1 181 ? 9.814 -5.713 -24.682 1.00 85.69 181 ALA A CA 1
ATOM 1438 C C . ALA A 1 181 ? 10.399 -6.885 -25.487 1.00 85.69 181 ALA A C 1
ATOM 1440 O O . ALA A 1 181 ? 10.954 -7.815 -24.903 1.00 85.69 181 ALA A O 1
ATOM 1441 N N . MET A 1 182 ? 10.363 -6.799 -26.821 1.00 85.50 182 MET A N 1
ATOM 1442 C CA . MET A 1 182 ? 10.972 -7.789 -27.711 1.00 85.50 182 MET A CA 1
ATOM 1443 C C . MET A 1 182 ? 12.485 -7.901 -27.482 1.00 85.50 182 MET A C 1
ATOM 1445 O O . MET A 1 182 ? 12.991 -9.003 -27.291 1.00 85.50 182 MET A O 1
ATOM 1449 N N . ALA A 1 183 ? 13.203 -6.777 -27.413 1.00 85.94 183 ALA A N 1
ATOM 1450 C CA . ALA A 1 183 ? 14.641 -6.762 -27.140 1.00 85.94 183 ALA A CA 1
ATOM 1451 C C . ALA A 1 183 ? 14.987 -7.382 -25.774 1.00 85.94 183 ALA A C 1
ATOM 1453 O O . ALA A 1 183 ? 15.978 -8.108 -25.658 1.00 85.94 183 ALA A O 1
ATOM 1454 N N . CYS A 1 184 ? 14.162 -7.139 -24.752 1.00 85.75 184 CYS A N 1
ATOM 1455 C CA . CYS A 1 184 ? 14.313 -7.752 -23.433 1.00 85.75 184 CYS A CA 1
ATOM 1456 C C . CYS A 1 184 ? 14.129 -9.276 -23.491 1.00 85.75 184 CYS A C 1
ATOM 1458 O O . CYS A 1 184 ? 14.966 -10.015 -22.969 1.00 85.75 184 CYS A O 1
ATOM 1460 N N . ASN A 1 185 ? 13.091 -9.752 -24.185 1.00 85.56 185 ASN A N 1
ATOM 1461 C CA . ASN A 1 185 ? 12.834 -11.183 -24.364 1.00 85.56 185 ASN A CA 1
ATOM 1462 C C . ASN A 1 185 ? 13.955 -11.875 -25.151 1.00 85.56 185 ASN A C 1
ATOM 1464 O O . ASN A 1 185 ? 14.421 -12.933 -24.732 1.00 85.56 185 ASN A O 1
ATOM 1468 N N . LEU A 1 186 ? 14.439 -11.263 -26.238 1.00 83.94 186 LEU A N 1
ATOM 1469 C CA . LEU A 1 186 ? 15.567 -11.783 -27.019 1.00 83.94 186 LEU A CA 1
ATOM 1470 C C . LEU A 1 186 ? 16.843 -11.860 -26.178 1.00 83.94 186 LEU A C 1
ATOM 1472 O O . LEU A 1 186 ? 17.514 -12.885 -26.176 1.00 83.94 186 LEU A O 1
ATOM 1476 N N . THR A 1 187 ? 17.132 -10.814 -25.398 1.00 84.25 187 THR A N 1
ATOM 1477 C CA . THR A 1 187 ? 18.275 -10.794 -24.473 1.00 84.25 187 THR A CA 1
ATOM 1478 C C . THR A 1 187 ? 18.192 -11.937 -23.461 1.00 84.25 187 THR A C 1
ATOM 1480 O O . THR A 1 187 ? 19.166 -12.650 -23.258 1.00 84.25 187 THR A O 1
ATOM 1483 N N . ARG A 1 188 ? 17.021 -12.143 -22.848 1.00 85.12 188 ARG A N 1
ATOM 1484 C CA . ARG A 1 188 ? 16.808 -13.220 -21.867 1.00 85.12 188 ARG A CA 1
ATOM 1485 C C . ARG A 1 188 ? 16.884 -14.607 -22.489 1.00 85.12 188 ARG A C 1
ATOM 1487 O O . ARG A 1 188 ? 17.369 -15.525 -21.842 1.00 85.12 188 ARG A O 1
ATOM 1494 N N . THR A 1 189 ? 16.405 -14.749 -23.721 1.00 81.50 189 THR A N 1
ATOM 1495 C CA . THR A 1 189 ? 16.490 -16.003 -24.475 1.00 81.50 189 THR A CA 1
ATOM 1496 C C . THR A 1 189 ? 17.946 -16.331 -24.777 1.00 81.50 189 THR A C 1
ATOM 1498 O O . THR A 1 189 ? 18.373 -17.450 -24.523 1.00 81.50 189 THR A O 1
ATOM 1501 N N . ALA A 1 190 ? 18.725 -15.345 -25.230 1.00 83.12 190 ALA A N 1
ATOM 1502 C CA . ALA A 1 190 ? 20.159 -15.504 -25.435 1.00 83.12 190 ALA A CA 1
ATOM 1503 C C . ALA A 1 190 ? 20.871 -15.891 -24.130 1.00 83.12 190 ALA A C 1
ATOM 1505 O O . ALA A 1 190 ? 21.553 -16.908 -24.110 1.00 83.12 190 ALA A O 1
ATOM 1506 N N . ASP A 1 191 ? 20.629 -15.159 -23.033 1.00 84.56 191 ASP A N 1
ATOM 1507 C CA . ASP A 1 191 ? 21.203 -15.462 -21.714 1.00 84.56 191 ASP A CA 1
ATOM 1508 C C . ASP A 1 191 ? 20.829 -16.878 -21.228 1.00 84.56 191 ASP A C 1
ATOM 1510 O O . ASP A 1 191 ? 21.642 -17.552 -20.598 1.00 84.56 191 ASP A O 1
ATOM 1514 N N . TRP A 1 192 ? 19.609 -17.346 -21.516 1.00 84.50 192 TRP A N 1
ATOM 1515 C CA . TRP A 1 192 ? 19.162 -18.701 -21.181 1.00 84.50 192 TRP A CA 1
ATOM 1516 C C . TRP A 1 192 ? 19.875 -19.770 -22.018 1.00 84.50 192 TRP A C 1
ATOM 1518 O O . TRP A 1 192 ? 20.366 -20.745 -21.451 1.00 84.50 192 TRP A O 1
ATOM 1528 N N . ILE A 1 193 ? 19.986 -19.564 -23.335 1.00 88.75 193 ILE A N 1
ATOM 1529 C CA . ILE A 1 193 ? 20.694 -20.472 -24.253 1.00 88.75 193 ILE A CA 1
ATOM 1530 C C . ILE A 1 193 ? 22.168 -20.595 -23.855 1.00 88.75 193 ILE A C 1
ATOM 1532 O O . ILE A 1 193 ? 22.707 -21.697 -23.818 1.00 88.75 193 ILE A O 1
ATOM 1536 N N . THR A 1 194 ? 22.816 -19.478 -23.518 1.00 91.19 194 THR A N 1
ATOM 1537 C CA . THR A 1 194 ? 24.233 -19.455 -23.127 1.00 91.19 194 THR A CA 1
ATOM 1538 C C . THR A 1 194 ? 24.465 -19.817 -21.662 1.00 91.19 194 THR A C 1
ATOM 1540 O O . THR A 1 194 ? 25.597 -19.725 -21.193 1.00 91.19 194 THR A O 1
ATOM 1543 N N . GLN A 1 195 ? 23.413 -20.199 -20.925 1.00 88.75 195 GLN A N 1
ATOM 1544 C CA . GLN A 1 195 ? 23.459 -20.508 -19.492 1.00 88.75 195 GLN A CA 1
ATOM 1545 C C . GLN A 1 195 ? 24.132 -19.402 -18.660 1.00 88.75 195 GLN A C 1
ATOM 1547 O O . GLN A 1 195 ? 24.791 -19.669 -17.652 1.00 88.75 195 GLN A O 1
ATOM 1552 N N . THR A 1 196 ? 23.960 -18.141 -19.066 1.00 80.94 196 THR A N 1
ATOM 1553 C CA . THR A 1 196 ? 24.522 -16.993 -18.356 1.00 80.94 196 THR A CA 1
ATOM 1554 C C . THR A 1 196 ? 23.959 -16.970 -16.931 1.00 80.94 196 THR A C 1
ATOM 1556 O O . THR A 1 196 ? 22.735 -16.908 -16.754 1.00 80.94 196 THR A O 1
ATOM 1559 N N . PRO A 1 197 ? 24.811 -16.995 -15.888 1.00 75.00 197 PRO A N 1
ATOM 1560 C CA . PRO A 1 197 ? 24.340 -16.986 -14.513 1.00 75.00 197 PRO A CA 1
ATOM 1561 C C . PRO A 1 197 ? 23.488 -15.748 -14.238 1.00 75.00 197 PRO A C 1
ATOM 1563 O O . PRO A 1 197 ? 23.861 -14.621 -14.577 1.00 75.00 197 PRO A O 1
ATOM 1566 N N . ARG A 1 198 ? 22.346 -15.937 -13.570 1.00 69.06 198 ARG A N 1
ATOM 1567 C CA . ARG A 1 198 ? 21.531 -14.807 -13.111 1.00 69.06 198 ARG A CA 1
ATOM 1568 C C . ARG A 1 198 ? 22.370 -13.957 -12.158 1.00 69.06 198 ARG A C 1
ATOM 1570 O O . ARG A 1 198 ? 22.930 -14.471 -11.190 1.00 69.06 198 ARG A O 1
ATOM 1577 N N . GLY A 1 199 ? 22.445 -12.653 -12.422 1.00 65.56 199 GLY A N 1
ATOM 1578 C CA . GLY A 1 199 ? 23.147 -11.725 -11.539 1.00 65.56 199 GLY A CA 1
ATOM 1579 C C . GLY A 1 199 ? 22.596 -11.814 -10.114 1.00 65.56 199 GLY A C 1
ATOM 1580 O O . GLY A 1 199 ? 21.382 -11.789 -9.914 1.00 65.56 199 GLY A O 1
ATOM 1581 N N . ARG A 1 200 ? 23.480 -11.928 -9.116 1.00 57.53 200 ARG A N 1
ATOM 1582 C CA . ARG A 1 200 ? 23.069 -11.931 -7.704 1.00 57.53 200 ARG A CA 1
ATOM 1583 C C . ARG A 1 200 ? 22.468 -10.571 -7.353 1.00 57.53 200 ARG A C 1
ATOM 1585 O O . ARG A 1 200 ? 22.984 -9.535 -7.783 1.00 57.53 200 ARG A O 1
ATOM 1592 N N . THR A 1 201 ? 21.405 -10.566 -6.547 1.00 55.28 201 THR A N 1
ATOM 1593 C CA . THR A 1 201 ? 20.876 -9.333 -5.954 1.00 55.28 201 THR A CA 1
ATOM 1594 C C . THR A 1 201 ? 22.024 -8.605 -5.268 1.00 55.28 201 THR A C 1
ATOM 1596 O O . THR A 1 201 ? 22.687 -9.158 -4.392 1.00 55.28 201 THR A O 1
ATOM 1599 N N . ARG A 1 202 ? 22.309 -7.378 -5.708 1.00 53.44 202 ARG A N 1
ATOM 1600 C CA . ARG A 1 202 ? 23.401 -6.584 -5.149 1.00 53.44 202 ARG A CA 1
ATOM 1601 C C . ARG A 1 202 ? 23.037 -6.182 -3.722 1.00 53.44 202 ARG A C 1
ATOM 1603 O O . ARG A 1 202 ? 22.286 -5.227 -3.533 1.00 53.44 202 ARG A O 1
ATOM 1610 N N . SER A 1 203 ? 23.609 -6.859 -2.735 1.00 48.31 203 SER A N 1
ATOM 1611 C CA . SER A 1 203 ? 23.607 -6.391 -1.349 1.00 48.31 203 SER A CA 1
ATOM 1612 C C . SER A 1 203 ? 24.378 -5.071 -1.284 1.00 48.31 203 SER A C 1
ATOM 1614 O O . SER A 1 203 ? 25.502 -4.968 -1.785 1.00 48.31 203 SER A O 1
ATOM 1616 N N . SER A 1 204 ? 23.769 -4.019 -0.738 1.00 49.28 204 SER A N 1
ATOM 1617 C CA . SER A 1 204 ? 24.497 -2.771 -0.497 1.00 49.28 204 SER A CA 1
ATOM 1618 C C . SER A 1 204 ? 25.562 -3.003 0.583 1.00 49.28 204 SER A C 1
ATOM 1620 O O . SER A 1 204 ? 25.393 -3.870 1.437 1.00 49.28 204 SER A O 1
ATOM 1622 N N . ARG A 1 205 ? 26.646 -2.212 0.589 1.00 45.75 205 ARG A N 1
ATOM 1623 C CA . ARG A 1 205 ? 27.674 -2.303 1.648 1.00 45.75 205 ARG A CA 1
ATOM 1624 C C . ARG A 1 205 ? 27.072 -2.145 3.049 1.00 45.75 205 ARG A C 1
ATOM 1626 O O . ARG A 1 205 ? 27.510 -2.826 3.961 1.00 45.75 205 ARG A O 1
ATOM 1633 N N . LEU A 1 206 ? 26.029 -1.319 3.180 1.00 40.47 206 LEU A N 1
ATOM 1634 C CA . LEU A 1 206 ? 25.262 -1.137 4.413 1.00 40.47 206 LEU A CA 1
ATOM 1635 C C . LEU A 1 206 ? 24.532 -2.425 4.835 1.00 40.47 206 LEU A C 1
ATOM 1637 O O . LEU A 1 206 ? 24.590 -2.806 5.995 1.00 40.47 206 LEU A O 1
ATOM 1641 N N . HIS A 1 207 ? 23.890 -3.127 3.894 1.00 44.16 207 HIS A N 1
ATOM 1642 C CA . HIS A 1 207 ? 23.223 -4.405 4.168 1.00 44.16 207 HIS A CA 1
ATOM 1643 C C . HIS A 1 207 ? 24.225 -5.495 4.583 1.00 44.16 207 HIS A C 1
ATOM 1645 O O . HIS A 1 207 ? 23.918 -6.327 5.431 1.00 44.16 207 HIS A O 1
ATOM 1651 N N . THR A 1 208 ? 25.422 -5.505 3.993 1.00 47.69 208 THR A N 1
ATOM 1652 C CA . THR A 1 208 ? 26.489 -6.437 4.385 1.00 47.69 208 THR A CA 1
ATOM 1653 C C . THR A 1 208 ? 27.029 -6.124 5.784 1.00 47.69 208 THR A C 1
ATOM 1655 O O . THR A 1 208 ? 27.255 -7.049 6.553 1.00 47.69 208 THR A O 1
ATOM 1658 N N . LEU A 1 209 ? 27.179 -4.840 6.131 1.00 41.03 209 LEU A N 1
ATOM 1659 C CA . LEU A 1 209 ? 27.621 -4.384 7.456 1.00 41.03 209 LEU A CA 1
ATOM 1660 C C . LEU A 1 209 ? 26.606 -4.735 8.553 1.00 41.03 209 LEU A C 1
ATOM 1662 O O . LEU A 1 209 ? 26.969 -5.366 9.536 1.00 41.03 209 LEU A O 1
ATOM 1666 N N . LEU A 1 210 ? 25.324 -4.421 8.337 1.00 43.34 210 LEU A N 1
ATOM 1667 C CA . LEU A 1 210 ? 24.247 -4.718 9.292 1.00 43.34 210 LEU A CA 1
ATOM 1668 C C . LEU A 1 210 ? 24.043 -6.227 9.512 1.00 43.34 210 LEU A C 1
ATOM 1670 O O . LEU A 1 210 ? 23.639 -6.642 10.590 1.00 43.34 210 LEU A O 1
ATOM 1674 N N . GLY A 1 211 ? 24.331 -7.060 8.506 1.00 43.91 211 GLY A N 1
ATOM 1675 C CA . GLY A 1 211 ? 24.283 -8.519 8.641 1.00 43.91 211 GLY A CA 1
ATOM 1676 C C . GLY A 1 211 ? 25.481 -9.130 9.379 1.00 43.91 211 GLY A C 1
ATOM 1677 O O . GLY A 1 211 ? 25.395 -10.287 9.789 1.00 43.91 211 GLY A O 1
ATOM 1678 N N . ALA A 1 212 ? 26.578 -8.380 9.527 1.00 45.22 212 ALA A N 1
ATOM 1679 C CA . ALA A 1 212 ? 27.786 -8.804 10.235 1.00 45.22 212 ALA A CA 1
ATOM 1680 C C . ALA A 1 212 ? 27.778 -8.400 11.720 1.00 45.22 212 ALA A C 1
ATOM 1682 O O . ALA A 1 212 ? 28.438 -9.052 12.519 1.00 45.22 212 ALA A O 1
ATOM 1683 N N . THR A 1 213 ? 27.026 -7.356 12.085 1.00 40.31 213 THR A N 1
ATOM 1684 C CA . THR A 1 213 ? 26.957 -6.815 13.455 1.00 40.31 213 THR A CA 1
ATOM 1685 C C . THR A 1 213 ? 25.706 -7.232 14.230 1.00 40.31 213 THR A C 1
ATOM 1687 O O . THR A 1 213 ? 25.563 -6.848 15.384 1.00 40.31 213 THR A O 1
ATOM 1690 N N . ALA A 1 214 ? 24.774 -7.963 13.613 1.00 34.44 214 ALA A N 1
ATOM 1691 C CA . ALA A 1 214 ? 23.524 -8.350 14.256 1.00 34.44 214 ALA A CA 1
ATOM 1692 C C . ALA A 1 214 ? 23.577 -9.795 14.770 1.00 34.44 214 ALA A C 1
ATOM 1694 O O . ALA A 1 214 ? 23.707 -10.742 13.983 1.00 34.44 214 ALA A O 1
ATOM 1695 N N . ASP A 1 215 ? 23.403 -9.953 16.084 1.00 33.16 215 ASP A N 1
ATOM 1696 C CA . ASP A 1 215 ? 23.077 -11.231 16.708 1.00 33.16 215 ASP A CA 1
ATOM 1697 C C . ASP A 1 215 ? 21.868 -11.882 16.024 1.00 33.16 215 ASP A C 1
ATOM 1699 O O . ASP A 1 215 ? 20.998 -11.228 15.437 1.00 33.16 215 ASP A O 1
ATOM 1703 N N . ALA A 1 216 ? 21.842 -13.214 16.066 1.00 35.75 216 ALA A N 1
ATOM 1704 C CA . ALA A 1 216 ? 21.058 -14.098 15.204 1.00 35.75 216 ALA A CA 1
ATOM 1705 C C . ALA A 1 216 ? 19.520 -13.919 15.228 1.00 35.75 216 ALA A C 1
ATOM 1707 O O . ALA A 1 216 ? 18.819 -14.663 14.546 1.00 35.75 216 ALA A O 1
ATOM 1708 N N . HIS A 1 217 ? 18.977 -12.937 15.946 1.00 35.44 217 HIS A N 1
ATOM 1709 C CA . HIS A 1 217 ? 17.553 -12.592 15.972 1.00 35.44 217 HIS A CA 1
ATOM 1710 C C . HIS A 1 217 ? 17.121 -11.650 14.830 1.00 35.44 217 HIS A C 1
ATOM 1712 O O . HIS A 1 217 ? 15.930 -11.533 14.554 1.00 35.44 217 HIS A O 1
ATOM 1718 N N . TRP A 1 218 ? 18.063 -11.036 14.099 1.00 31.00 218 TRP A N 1
ATOM 1719 C CA . TRP A 1 218 ? 17.765 -10.074 13.020 1.00 31.00 218 TRP A CA 1
ATOM 1720 C C . TRP A 1 218 ? 17.578 -10.698 11.617 1.00 31.00 218 TRP A C 1
ATOM 1722 O O . TRP A 1 218 ? 17.345 -10.008 10.624 1.00 31.00 218 TRP A O 1
ATOM 1732 N N . ARG A 1 219 ? 17.679 -12.028 11.483 1.00 33.97 219 ARG A N 1
ATOM 1733 C CA . ARG A 1 219 ? 17.603 -12.732 10.187 1.00 33.97 219 ARG A CA 1
ATOM 1734 C C . ARG A 1 219 ? 16.173 -13.144 9.819 1.00 33.97 219 ARG A C 1
ATOM 1736 O O . ARG A 1 219 ? 15.906 -14.328 9.633 1.00 33.97 219 ARG A O 1
ATOM 1743 N N . SER A 1 220 ? 15.258 -12.190 9.647 1.00 35.34 220 SER A N 1
ATOM 1744 C CA . SER A 1 220 ? 14.044 -12.462 8.859 1.00 35.34 220 SER A CA 1
ATOM 1745 C C . SER A 1 220 ? 14.215 -11.910 7.431 1.00 35.34 220 SER A C 1
ATOM 1747 O O . SER A 1 220 ? 14.578 -10.744 7.273 1.00 35.34 220 SER A O 1
ATOM 1749 N N . PRO A 1 221 ? 13.948 -12.690 6.363 1.00 36.44 221 PRO A N 1
ATOM 1750 C CA . PRO A 1 221 ? 14.030 -12.230 4.965 1.00 36.44 221 PRO A CA 1
ATOM 1751 C C . PRO A 1 221 ? 13.028 -11.120 4.590 1.00 36.44 221 PRO A C 1
ATOM 1753 O O . PRO A 1 221 ? 12.942 -10.724 3.429 1.00 36.44 221 PRO A O 1
ATOM 1756 N N . THR A 1 222 ? 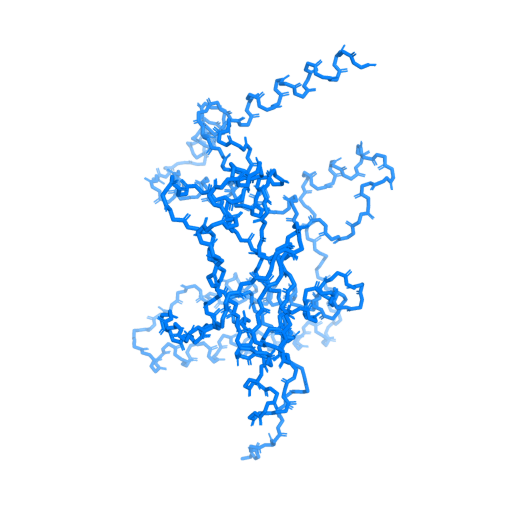12.230 -10.651 5.548 1.00 37.03 222 THR A N 1
ATOM 1757 C CA . THR A 1 222 ? 11.022 -9.850 5.331 1.00 37.03 222 THR A CA 1
ATOM 1758 C C . THR A 1 222 ? 11.125 -8.397 5.777 1.00 37.03 222 THR A C 1
ATOM 1760 O O . THR A 1 222 ? 10.154 -7.655 5.617 1.00 37.03 222 THR A O 1
ATOM 1763 N N . GLU A 1 223 ? 12.264 -7.919 6.283 1.00 39.97 223 GLU A N 1
ATOM 1764 C CA . GLU A 1 223 ? 12.360 -6.515 6.693 1.00 39.97 223 GLU A CA 1
ATOM 1765 C C . GLU A 1 223 ? 12.611 -5.553 5.526 1.00 39.97 223 GLU A C 1
ATOM 1767 O O . GLU A 1 223 ? 13.660 -4.932 5.363 1.00 39.97 223 GLU A O 1
ATOM 1772 N N . SER A 1 224 ? 11.523 -5.305 4.790 1.00 42.28 224 SER A N 1
ATOM 1773 C CA . SER A 1 224 ? 11.315 -4.130 3.929 1.00 42.28 224 SER A CA 1
ATOM 1774 C C . SER A 1 224 ? 11.625 -2.791 4.622 1.00 42.28 224 SER A C 1
ATOM 1776 O O . SER A 1 224 ? 11.725 -1.769 3.950 1.00 42.28 224 SER A O 1
ATOM 1778 N N . ARG A 1 225 ? 11.793 -2.755 5.953 1.00 37.16 225 ARG A N 1
ATOM 1779 C CA . ARG A 1 225 ? 12.084 -1.540 6.728 1.00 37.16 225 ARG A CA 1
ATOM 1780 C C . ARG A 1 225 ? 13.453 -0.939 6.397 1.00 37.16 225 ARG A C 1
ATOM 1782 O O . ARG A 1 225 ? 13.537 0.271 6.210 1.00 37.16 225 ARG A O 1
ATOM 1789 N N . HIS A 1 226 ? 14.500 -1.750 6.245 1.00 38.59 226 HIS A N 1
ATOM 1790 C CA . HIS A 1 226 ? 15.843 -1.244 5.925 1.00 38.59 226 HIS A CA 1
ATOM 1791 C C . HIS A 1 226 ? 15.947 -0.705 4.494 1.00 38.59 226 HIS A C 1
ATOM 1793 O O . HIS A 1 226 ? 16.515 0.368 4.272 1.00 38.59 226 HIS A O 1
ATOM 1799 N N . CYS A 1 227 ? 15.323 -1.388 3.531 1.00 51.34 227 CYS A N 1
ATOM 1800 C CA . CYS A 1 227 ? 15.189 -0.879 2.167 1.00 51.34 227 CYS A CA 1
ATOM 1801 C C . CYS A 1 227 ? 14.347 0.401 2.130 1.00 51.34 227 CYS A C 1
ATOM 1803 O O . CYS A 1 227 ? 14.767 1.367 1.501 1.00 51.34 227 CYS A O 1
ATOM 1805 N N . ALA A 1 228 ? 13.245 0.475 2.885 1.00 52.59 228 ALA A N 1
ATOM 1806 C CA . ALA A 1 228 ? 12.395 1.664 2.937 1.00 52.59 228 ALA A CA 1
ATOM 1807 C C . ALA A 1 228 ? 13.117 2.899 3.508 1.00 52.59 228 ALA A C 1
ATOM 1809 O O . ALA A 1 228 ? 12.939 4.010 3.001 1.00 52.59 228 ALA A O 1
ATOM 1810 N N . LEU A 1 229 ? 13.964 2.737 4.534 1.00 59.28 229 LEU A N 1
ATOM 1811 C CA . LEU A 1 229 ? 14.773 3.838 5.069 1.00 59.28 229 LEU A CA 1
ATOM 1812 C C . LEU A 1 229 ? 15.775 4.348 4.021 1.00 59.28 229 LEU A C 1
ATOM 1814 O O . LEU A 1 229 ? 15.821 5.556 3.765 1.00 59.28 229 LEU A O 1
ATOM 1818 N N . ALA A 1 230 ? 16.501 3.441 3.361 1.00 62.66 230 ALA A N 1
ATOM 1819 C CA . ALA A 1 230 ? 17.446 3.790 2.302 1.00 62.66 230 ALA A CA 1
ATOM 1820 C C . ALA A 1 230 ? 16.751 4.424 1.082 1.00 62.66 230 ALA A C 1
ATOM 1822 O O . ALA A 1 230 ? 17.221 5.431 0.553 1.00 62.66 230 ALA A O 1
ATOM 1823 N N . GLU A 1 231 ? 15.610 3.888 0.652 1.00 63.91 231 GLU A N 1
ATOM 1824 C CA . GLU A 1 231 ? 14.801 4.439 -0.439 1.00 63.91 231 GLU A CA 1
ATOM 1825 C C . GLU A 1 231 ? 14.282 5.836 -0.109 1.00 63.91 231 GLU A C 1
ATOM 1827 O O . GLU A 1 231 ? 14.369 6.733 -0.951 1.00 63.91 231 GLU A O 1
ATOM 1832 N N . SER A 1 232 ? 13.820 6.055 1.127 1.00 70.31 232 SER A N 1
ATOM 1833 C CA . SER A 1 232 ? 13.377 7.376 1.578 1.00 70.31 232 SER A CA 1
ATOM 1834 C C . SER A 1 232 ? 14.518 8.401 1.567 1.00 70.31 232 SER A C 1
ATOM 1836 O O . SER A 1 232 ? 14.315 9.527 1.108 1.00 70.31 232 SER A O 1
ATOM 1838 N N . PHE A 1 233 ? 15.731 8.000 1.972 1.00 80.25 233 PHE A N 1
ATOM 1839 C CA . PHE A 1 233 ? 16.933 8.832 1.881 1.00 80.25 233 PHE A CA 1
ATOM 1840 C C . PHE A 1 233 ? 17.283 9.162 0.427 1.00 80.25 233 PHE A C 1
ATOM 1842 O O . PHE A 1 233 ? 17.412 10.332 0.072 1.00 80.25 233 PHE A O 1
ATOM 1849 N N . PHE A 1 234 ? 17.406 8.153 -0.443 1.00 77.75 234 PHE A N 1
ATOM 1850 C CA . PHE A 1 234 ? 17.777 8.385 -1.841 1.00 77.75 234 PHE A CA 1
ATOM 1851 C C . PHE A 1 234 ? 16.711 9.172 -2.604 1.00 77.75 234 PHE A C 1
ATOM 1853 O O . PHE A 1 234 ? 17.057 9.926 -3.515 1.00 77.75 234 PHE A O 1
ATOM 1860 N N . GLY A 1 235 ? 15.434 9.009 -2.253 1.00 74.81 235 GLY A N 1
ATOM 1861 C CA . GLY A 1 235 ? 14.343 9.832 -2.766 1.00 74.81 235 GLY A CA 1
ATOM 1862 C C . GLY A 1 235 ? 14.510 11.300 -2.375 1.00 74.81 235 GLY A C 1
ATOM 1863 O O . GLY A 1 235 ? 14.472 12.168 -3.246 1.00 74.81 235 GLY A O 1
ATOM 1864 N N . ALA A 1 236 ? 14.772 11.570 -1.093 1.00 82.62 236 ALA A N 1
ATOM 1865 C CA . ALA A 1 236 ? 15.029 12.917 -0.583 1.00 82.62 236 ALA A CA 1
ATOM 1866 C C . ALA A 1 236 ? 16.257 13.558 -1.246 1.00 82.62 236 ALA A C 1
ATOM 1868 O O . ALA A 1 236 ? 16.133 14.610 -1.869 1.00 82.62 236 ALA A O 1
ATOM 1869 N N . LEU A 1 237 ? 17.405 12.873 -1.225 1.00 83.88 237 LEU A N 1
ATOM 1870 C CA . LEU A 1 237 ? 18.652 13.341 -1.837 1.00 83.88 237 LEU A CA 1
ATOM 1871 C C . LEU A 1 237 ? 18.453 13.711 -3.312 1.00 83.88 237 LEU A C 1
ATOM 1873 O O . LEU A 1 237 ? 18.937 14.742 -3.779 1.00 83.88 237 LEU A O 1
ATOM 1877 N N . LYS A 1 238 ? 17.722 12.880 -4.064 1.00 75.50 238 LYS A N 1
ATOM 1878 C CA . LYS A 1 238 ? 17.466 13.146 -5.481 1.00 75.50 238 LYS A CA 1
ATOM 1879 C C . LYS A 1 238 ? 16.575 14.363 -5.691 1.00 75.50 238 LYS A C 1
ATOM 1881 O O . LYS A 1 238 ? 16.914 15.220 -6.498 1.00 75.50 238 LYS A O 1
ATOM 1886 N N . ASN A 1 239 ? 15.457 14.440 -4.977 1.00 78.44 239 ASN A N 1
ATOM 1887 C CA . ASN A 1 239 ? 14.457 15.491 -5.175 1.00 78.44 239 ASN A CA 1
ATOM 1888 C C . ASN A 1 239 ? 14.900 16.856 -4.640 1.00 78.44 239 ASN A C 1
ATOM 1890 O O . ASN A 1 239 ? 14.534 17.885 -5.209 1.00 78.44 239 ASN A O 1
ATOM 1894 N N . GLU A 1 240 ? 15.654 16.861 -3.545 1.00 88.25 240 GLU A N 1
ATOM 1895 C CA . GLU A 1 240 ? 16.030 18.073 -2.819 1.00 88.25 240 GLU A CA 1
ATOM 1896 C C . GLU A 1 240 ? 17.377 18.628 -3.295 1.00 88.25 240 GLU A C 1
ATOM 1898 O O . GLU A 1 240 ? 17.540 19.845 -3.317 1.00 88.25 240 GLU A O 1
ATOM 1903 N N . LEU A 1 241 ? 18.304 17.766 -3.738 1.00 83.62 241 LEU A N 1
ATOM 1904 C CA . LEU A 1 241 ? 19.626 18.172 -4.222 1.00 83.62 241 LEU A CA 1
ATOM 1905 C C . LEU A 1 241 ? 19.840 17.816 -5.702 1.00 83.62 241 LEU A C 1
ATOM 1907 O O . LEU A 1 241 ? 19.979 18.702 -6.540 1.00 83.62 241 LEU A O 1
ATOM 1911 N N . VAL A 1 242 ? 19.859 16.526 -6.056 1.00 77.25 242 VAL A N 1
ATOM 1912 C CA . VAL A 1 242 ? 20.397 16.084 -7.364 1.00 77.25 242 VAL A CA 1
ATOM 1913 C C . VAL A 1 242 ? 19.608 16.627 -8.559 1.00 77.25 242 VAL A C 1
ATOM 1915 O O . VAL A 1 242 ? 20.199 16.987 -9.569 1.00 77.25 242 VAL A O 1
ATOM 1918 N N . HIS A 1 243 ? 18.280 16.692 -8.473 1.00 75.69 243 HIS A N 1
ATOM 1919 C CA . HIS A 1 243 ? 17.434 17.188 -9.563 1.00 75.69 243 HIS A CA 1
ATOM 1920 C C . HIS A 1 243 ? 17.396 18.716 -9.665 1.00 75.69 243 HIS A C 1
ATOM 1922 O O . HIS A 1 243 ? 16.940 19.237 -10.679 1.00 75.69 243 HIS A O 1
ATOM 1928 N N . ARG A 1 244 ? 17.864 19.428 -8.635 1.00 81.25 244 ARG A N 1
ATOM 1929 C CA . ARG A 1 244 ? 17.790 20.894 -8.536 1.00 81.25 244 ARG A CA 1
ATOM 1930 C C . ARG A 1 244 ? 19.139 21.579 -8.728 1.00 81.25 244 ARG A C 1
ATOM 1932 O O . ARG A 1 244 ? 19.201 22.803 -8.741 1.00 81.25 244 ARG A O 1
ATOM 1939 N N . THR A 1 245 ? 20.216 20.813 -8.864 1.00 76.06 245 THR A N 1
ATOM 1940 C CA . THR A 1 245 ? 21.578 21.343 -8.926 1.00 76.06 245 THR A CA 1
ATOM 1941 C C . THR A 1 245 ? 22.313 20.759 -10.123 1.00 76.06 245 THR A C 1
ATOM 1943 O O . THR A 1 245 ? 22.370 19.545 -10.302 1.00 76.06 245 THR A O 1
ATOM 1946 N N . SER A 1 246 ? 22.894 21.633 -10.945 1.00 83.44 246 SER A N 1
ATOM 1947 C CA . SER A 1 246 ? 23.850 21.221 -11.971 1.00 83.44 246 SER A CA 1
ATOM 1948 C C . SER A 1 246 ? 25.229 21.076 -11.335 1.00 83.44 246 SER A C 1
ATOM 1950 O O . SER A 1 246 ? 25.670 21.968 -10.611 1.00 83.44 246 SER A O 1
ATOM 1952 N N . PHE A 1 247 ? 25.909 19.958 -11.590 1.00 81.81 247 PHE A N 1
ATOM 1953 C CA . PHE A 1 247 ? 27.239 19.686 -11.048 1.00 81.81 247 PHE A CA 1
ATOM 1954 C C . PHE A 1 247 ? 28.284 19.786 -12.163 1.00 81.81 247 PHE A C 1
ATOM 1956 O O . PHE A 1 247 ? 28.364 18.876 -12.987 1.00 81.81 247 PHE A O 1
ATOM 1963 N N . PRO A 1 248 ? 29.119 20.841 -12.181 1.00 69.94 248 PRO A N 1
ATOM 1964 C CA . PRO A 1 248 ? 30.142 21.013 -13.214 1.00 69.94 248 PRO A CA 1
ATOM 1965 C C . PRO A 1 248 ? 31.230 19.936 -13.156 1.00 69.94 248 PRO A C 1
ATOM 1967 O O . PRO A 1 248 ? 31.828 19.593 -14.168 1.00 69.94 248 PRO A O 1
ATOM 1970 N N . THR A 1 249 ? 31.503 19.400 -11.961 1.00 76.62 249 THR A N 1
ATOM 1971 C CA . THR A 1 249 ? 32.533 18.380 -11.746 1.00 76.62 249 THR A CA 1
ATOM 1972 C C . THR A 1 249 ? 32.081 17.325 -10.746 1.00 76.62 249 THR A C 1
ATOM 1974 O O . THR A 1 249 ? 31.256 17.573 -9.860 1.00 76.62 249 THR A O 1
ATOM 1977 N N . ARG A 1 250 ? 32.695 16.140 -10.829 1.00 67.56 250 ARG A N 1
ATOM 1978 C CA . ARG A 1 250 ? 32.490 15.062 -9.851 1.00 67.56 250 ARG A CA 1
ATOM 1979 C C . ARG A 1 250 ? 32.884 15.487 -8.432 1.00 67.56 250 ARG A C 1
ATOM 1981 O O . ARG A 1 250 ? 32.193 15.128 -7.484 1.00 67.56 250 ARG A O 1
ATOM 1988 N N . ALA A 1 251 ? 33.945 16.283 -8.285 1.00 70.00 251 ALA A N 1
ATOM 1989 C CA . ALA A 1 251 ? 34.377 16.821 -6.994 1.00 70.00 251 ALA A CA 1
ATOM 1990 C C . ALA A 1 251 ? 33.352 17.805 -6.401 1.00 70.00 251 ALA A C 1
ATOM 1992 O O . ALA A 1 251 ? 33.114 17.798 -5.193 1.00 70.00 251 ALA A O 1
ATOM 1993 N N . HIS A 1 252 ? 32.701 18.622 -7.239 1.00 73.94 252 HIS A N 1
ATOM 1994 C CA . HIS A 1 252 ? 31.583 19.460 -6.804 1.00 73.94 252 HIS A CA 1
ATOM 1995 C C . HIS A 1 252 ? 30.422 18.587 -6.312 1.00 73.94 252 HIS A C 1
ATOM 1997 O O . HIS A 1 252 ? 29.978 18.766 -5.180 1.00 73.94 252 HIS A O 1
ATOM 2003 N N . ALA A 1 253 ? 29.979 17.607 -7.109 1.00 71.25 253 ALA A N 1
ATOM 2004 C CA . ALA A 1 253 ? 28.895 16.701 -6.720 1.00 71.25 253 ALA A CA 1
ATOM 2005 C C . ALA A 1 253 ? 29.182 15.985 -5.392 1.00 71.25 253 ALA A C 1
ATOM 2007 O O . ALA A 1 253 ? 28.317 15.933 -4.524 1.00 71.25 253 ALA A O 1
ATOM 2008 N N . HIS A 1 254 ? 30.409 15.492 -5.204 1.00 74.31 254 HIS A N 1
ATOM 2009 C CA . HIS A 1 254 ? 30.818 14.837 -3.964 1.00 74.31 254 HIS A CA 1
ATOM 2010 C C . HIS A 1 254 ? 30.693 15.770 -2.753 1.00 74.31 254 HIS A C 1
ATOM 2012 O O . HIS A 1 254 ? 30.025 15.421 -1.784 1.00 74.31 254 HIS A O 1
ATOM 2018 N N . ARG A 1 255 ? 31.260 16.985 -2.828 1.00 83.88 255 ARG A N 1
ATOM 2019 C CA . ARG A 1 255 ? 31.159 17.982 -1.747 1.00 83.88 255 ARG A CA 1
ATOM 2020 C C . ARG A 1 255 ? 29.712 18.366 -1.446 1.00 83.88 255 ARG A C 1
ATOM 2022 O O . ARG A 1 255 ? 29.343 18.476 -0.283 1.00 83.88 255 ARG A O 1
ATOM 2029 N N . ALA A 1 256 ? 28.887 18.535 -2.477 1.00 75.94 256 ALA A N 1
ATOM 2030 C CA . ALA A 1 256 ? 27.476 18.868 -2.311 1.00 75.94 256 ALA A CA 1
ATOM 2031 C C . ALA A 1 256 ? 26.686 17.740 -1.630 1.00 75.94 256 ALA A C 1
ATOM 2033 O O . ALA A 1 256 ? 25.870 18.014 -0.754 1.00 75.94 256 ALA A O 1
ATOM 2034 N N . ILE A 1 257 ? 26.950 16.480 -1.994 1.00 83.56 257 ILE A N 1
ATOM 2035 C CA . ILE A 1 257 ? 26.311 15.313 -1.373 1.00 83.56 257 ILE A CA 1
ATOM 2036 C C . ILE A 1 257 ? 26.745 15.169 0.088 1.00 83.56 257 ILE A C 1
ATOM 2038 O O . ILE A 1 257 ? 25.879 15.011 0.942 1.00 83.56 257 ILE A O 1
ATOM 2042 N N . VAL A 1 258 ? 28.047 15.268 0.387 1.00 86.62 258 VAL A N 1
ATOM 2043 C CA . VAL A 1 258 ? 28.563 15.212 1.770 1.00 86.62 258 VAL A CA 1
ATOM 2044 C C . VAL A 1 258 ? 27.926 16.310 2.614 1.00 86.62 258 VAL A C 1
ATOM 2046 O O . VAL A 1 258 ? 27.307 16.022 3.634 1.00 86.62 258 VAL A O 1
ATOM 2049 N N . ARG A 1 259 ? 27.956 17.556 2.123 1.00 88.56 259 ARG A N 1
ATOM 2050 C CA . ARG A 1 259 ? 27.329 18.697 2.797 1.00 88.56 259 ARG A CA 1
ATOM 2051 C C . ARG A 1 259 ? 25.839 18.475 3.040 1.00 88.56 259 ARG A C 1
ATOM 2053 O O . ARG A 1 259 ? 25.340 18.818 4.106 1.00 88.56 259 ARG A O 1
ATOM 2060 N N . TYR A 1 260 ? 25.124 17.922 2.062 1.00 89.31 260 TYR A N 1
ATOM 2061 C CA . TYR A 1 260 ? 23.709 17.609 2.220 1.00 89.31 260 TYR A CA 1
ATOM 2062 C C . TYR A 1 260 ? 23.484 16.541 3.289 1.00 89.31 260 TYR A C 1
ATOM 2064 O O . TYR A 1 260 ? 22.575 16.704 4.092 1.00 89.31 260 TYR A O 1
ATOM 2072 N N . ILE A 1 261 ? 24.287 15.475 3.327 1.00 86.50 261 ILE A N 1
ATOM 2073 C CA . ILE A 1 261 ? 24.142 14.409 4.327 1.00 86.50 261 ILE A CA 1
ATOM 2074 C C . ILE A 1 261 ? 24.418 14.958 5.727 1.00 86.50 261 ILE A C 1
ATOM 2076 O O . ILE A 1 261 ? 23.561 14.859 6.603 1.00 86.50 261 ILE A O 1
ATOM 2080 N N . GLU A 1 262 ? 25.584 15.569 5.914 1.00 87.88 262 GLU A N 1
ATOM 2081 C CA . GLU A 1 262 ? 26.060 15.998 7.225 1.00 87.88 262 GLU A CA 1
ATOM 2082 C C . GLU A 1 262 ? 25.268 17.204 7.719 1.00 87.88 262 GLU A C 1
ATOM 2084 O O . GLU A 1 262 ? 24.566 17.117 8.717 1.00 87.88 262 GLU A O 1
ATOM 2089 N N . MET A 1 263 ? 25.280 18.318 6.988 1.00 89.75 263 MET A N 1
ATOM 2090 C CA . MET A 1 263 ? 24.759 19.584 7.513 1.00 89.75 263 MET A CA 1
ATOM 2091 C C . MET A 1 263 ? 23.237 19.718 7.429 1.00 89.75 263 MET A C 1
ATOM 2093 O O . MET A 1 263 ? 22.659 20.545 8.137 1.00 89.75 263 MET A O 1
ATOM 2097 N N . PHE A 1 264 ? 22.578 18.964 6.545 1.00 91.00 264 PHE A N 1
ATOM 2098 C CA . PHE A 1 264 ? 21.141 19.107 6.312 1.00 91.00 264 PHE A CA 1
ATOM 2099 C C . PHE A 1 264 ? 20.352 17.851 6.673 1.00 91.00 264 PHE A C 1
ATOM 2101 O O . PHE A 1 264 ? 19.466 17.914 7.522 1.00 91.00 264 PHE A O 1
ATOM 2108 N N . TYR A 1 265 ? 20.652 16.711 6.056 1.00 87.75 265 TYR A N 1
ATOM 2109 C CA . TYR A 1 265 ? 19.867 15.495 6.223 1.00 87.75 265 TYR A CA 1
ATOM 2110 C C . TYR A 1 265 ? 19.926 14.984 7.664 1.00 87.75 265 TYR A C 1
ATOM 2112 O O . TYR A 1 265 ? 18.878 14.724 8.248 1.00 87.75 265 TYR A O 1
ATOM 2120 N N . ASN A 1 266 ? 21.123 14.893 8.248 1.00 87.38 266 ASN A N 1
ATOM 2121 C CA . ASN A 1 266 ? 21.291 14.375 9.604 1.00 87.38 266 ASN A CA 1
ATOM 2122 C C . ASN A 1 266 ? 20.843 15.369 10.682 1.00 87.38 266 ASN A C 1
ATOM 2124 O O . ASN A 1 266 ? 20.219 14.942 11.647 1.00 87.38 266 ASN A O 1
ATOM 2128 N N . HIS A 1 267 ? 21.103 16.670 10.509 1.00 86.88 267 HIS A N 1
ATOM 2129 C CA . HIS A 1 267 ? 20.901 17.670 11.572 1.00 86.88 267 HIS A CA 1
ATOM 2130 C C . HIS A 1 267 ? 19.664 18.563 11.433 1.00 86.88 267 HIS A C 1
ATOM 2132 O O . HIS A 1 267 ? 19.315 19.257 12.380 1.00 86.88 267 HIS A O 1
ATOM 2138 N N . ARG A 1 268 ? 19.015 18.621 10.265 1.00 88.25 268 ARG A N 1
ATOM 2139 C CA . ARG A 1 268 ? 17.893 19.557 10.030 1.00 88.25 268 ARG A CA 1
ATOM 2140 C C . ARG A 1 268 ? 16.656 18.898 9.443 1.00 88.25 268 ARG A C 1
ATOM 2142 O O . ARG A 1 268 ? 15.548 19.408 9.597 1.00 88.25 268 ARG A O 1
ATOM 2149 N N . ARG A 1 269 ? 16.814 17.788 8.724 1.00 84.75 269 ARG A N 1
ATOM 2150 C CA . ARG A 1 269 ? 15.714 17.179 7.982 1.00 84.75 269 ARG A CA 1
ATOM 2151 C C . ARG A 1 269 ? 14.871 16.275 8.879 1.00 84.75 269 ARG A C 1
ATOM 2153 O O . ARG A 1 269 ? 15.241 15.141 9.170 1.00 84.75 269 ARG A O 1
ATOM 2160 N N . LEU A 1 270 ? 13.680 16.749 9.228 1.00 87.56 270 LEU A N 1
ATOM 2161 C CA . LEU A 1 270 ? 12.712 15.978 10.009 1.00 87.56 270 LEU A CA 1
ATOM 2162 C C . LEU A 1 270 ? 12.161 14.799 9.200 1.00 87.56 270 LEU A C 1
ATOM 2164 O O . LEU A 1 270 ? 11.839 14.917 8.009 1.00 87.56 270 LEU A O 1
ATOM 2168 N N . ARG A 1 271 ? 12.021 13.642 9.853 1.00 75.12 271 ARG A N 1
ATOM 2169 C CA . ARG A 1 271 ? 11.455 12.439 9.233 1.00 75.12 271 ARG A CA 1
ATOM 2170 C C . ARG A 1 271 ? 10.223 11.973 9.985 1.00 75.12 271 ARG A C 1
ATOM 2172 O O . ARG A 1 271 ? 10.287 11.649 11.163 1.00 75.12 271 ARG A O 1
ATOM 2179 N N . SER A 1 272 ? 9.110 11.828 9.270 1.00 75.25 272 SER A N 1
ATOM 2180 C CA . SER A 1 272 ? 7.871 11.281 9.838 1.00 75.25 272 SER A CA 1
ATOM 2181 C C . SER A 1 272 ? 8.054 9.867 10.402 1.00 75.25 272 SER A C 1
ATOM 2183 O O . SER A 1 272 ? 7.411 9.513 11.381 1.00 75.25 272 SER A O 1
ATOM 2185 N N . ALA A 1 273 ? 8.955 9.071 9.813 1.00 69.50 273 ALA A N 1
ATOM 2186 C CA . ALA A 1 273 ? 9.314 7.743 10.312 1.00 69.50 273 ALA A CA 1
ATOM 2187 C C . ALA A 1 273 ? 10.068 7.772 11.657 1.00 69.50 273 ALA A C 1
ATOM 2189 O O . ALA A 1 273 ? 10.116 6.753 12.330 1.00 69.50 273 ALA A O 1
ATOM 2190 N N . LEU A 1 274 ? 10.642 8.919 12.031 1.00 75.56 274 LEU A N 1
ATOM 2191 C CA . LEU A 1 274 ? 11.354 9.157 13.290 1.00 75.56 274 LEU A CA 1
ATOM 2192 C C . LEU A 1 274 ? 10.529 10.041 14.242 1.00 75.56 274 LEU A C 1
ATOM 2194 O O . LEU A 1 274 ? 11.086 10.786 15.036 1.00 75.56 274 LEU A O 1
ATOM 2198 N N . GLY A 1 275 ? 9.199 10.062 14.103 1.00 78.69 275 GLY A N 1
ATOM 2199 C CA . GLY A 1 275 ? 8.352 10.917 14.942 1.00 78.69 275 GLY A CA 1
ATOM 2200 C C . GLY A 1 275 ? 8.571 12.417 14.713 1.00 78.69 275 GLY A C 1
ATOM 2201 O O . GLY A 1 275 ? 8.418 13.196 15.642 1.00 78.69 275 GLY A O 1
ATOM 2202 N N . TYR A 1 276 ? 8.921 12.822 13.485 1.00 84.44 276 TYR A N 1
ATOM 2203 C CA . TYR A 1 276 ? 9.292 14.202 13.130 1.00 84.44 276 TYR A CA 1
ATOM 2204 C C . TYR A 1 276 ? 10.559 14.709 13.818 1.00 84.44 276 TYR A C 1
ATOM 2206 O O . TYR A 1 276 ? 10.722 15.911 13.975 1.00 84.44 276 TYR A O 1
ATOM 2214 N N . ARG A 1 277 ? 11.479 13.804 14.146 1.00 82.81 277 ARG A N 1
ATOM 2215 C CA . ARG A 1 277 ? 12.814 14.135 14.645 1.00 82.81 277 ARG A CA 1
ATOM 2216 C C . ARG A 1 277 ? 13.868 13.958 13.556 1.00 82.81 277 ARG A C 1
ATOM 2218 O O . ARG A 1 277 ? 13.607 13.352 12.502 1.00 82.81 277 ARG A O 1
ATOM 2225 N N . THR A 1 278 ? 15.035 14.544 13.775 1.00 86.75 278 THR A N 1
ATOM 2226 C CA . THR A 1 278 ? 16.190 14.420 12.883 1.00 86.75 278 THR A CA 1
ATOM 2227 C C . THR A 1 278 ? 16.923 13.096 13.125 1.00 86.75 278 THR A C 1
ATOM 2229 O O . THR A 1 278 ? 16.866 12.544 14.226 1.00 86.75 278 THR A O 1
ATOM 2232 N N . PRO A 1 279 ? 17.620 12.550 12.112 1.00 87.50 279 PRO A N 1
ATOM 2233 C CA . PRO A 1 279 ? 18.455 11.370 12.306 1.00 87.50 279 PRO A CA 1
ATOM 2234 C C . PRO A 1 279 ? 19.503 11.529 13.416 1.00 87.50 279 PRO A C 1
ATOM 2236 O O . PRO A 1 279 ? 19.745 10.565 14.133 1.00 87.50 279 PRO A O 1
ATOM 2239 N N . ALA A 1 280 ? 20.093 12.719 13.576 1.00 87.94 280 ALA A N 1
ATOM 2240 C CA . ALA A 1 280 ? 21.098 12.972 14.607 1.00 87.94 280 ALA A CA 1
ATOM 2241 C C . ALA A 1 280 ? 20.516 12.915 16.027 1.00 87.94 280 ALA A C 1
ATOM 2243 O O . ALA A 1 280 ? 21.117 12.287 16.888 1.00 87.94 280 ALA A O 1
ATOM 2244 N N . GLU A 1 281 ? 19.337 13.500 16.264 1.00 84.50 281 GLU A N 1
ATOM 2245 C CA . GLU A 1 281 ? 18.680 13.449 17.583 1.00 84.50 281 GLU A CA 1
ATOM 2246 C C . GLU A 1 281 ? 18.357 12.013 18.004 1.00 84.50 281 GLU A C 1
ATOM 2248 O O . GLU A 1 281 ? 18.570 11.636 19.150 1.00 84.50 281 GLU A O 1
ATOM 2253 N N . VAL A 1 282 ? 17.857 11.197 17.071 1.00 85.12 282 VAL A N 1
ATOM 2254 C CA . VAL A 1 282 ? 17.541 9.789 17.355 1.00 85.12 282 VAL A CA 1
ATOM 2255 C C . VAL A 1 282 ? 18.810 8.971 17.586 1.00 85.12 282 VAL A C 1
ATOM 2257 O O . VAL A 1 282 ? 18.809 8.058 18.404 1.00 85.12 282 VAL A O 1
ATOM 2260 N N . HIS A 1 283 ? 19.889 9.279 16.864 1.00 81.06 283 HIS A N 1
ATOM 2261 C CA . HIS A 1 283 ? 21.163 8.596 17.051 1.00 81.06 283 HIS A CA 1
ATOM 2262 C C . HIS A 1 283 ? 21.796 8.923 18.408 1.00 81.06 283 HIS A C 1
ATOM 2264 O O . HIS A 1 283 ? 22.228 7.995 19.080 1.00 81.06 283 HIS A O 1
ATOM 2270 N N . ALA A 1 284 ? 21.776 10.192 18.827 1.00 85.25 284 ALA A N 1
ATOM 2271 C CA . ALA A 1 284 ? 22.300 10.621 20.123 1.00 85.25 284 ALA A CA 1
ATOM 2272 C C . ALA A 1 284 ? 21.566 9.941 21.290 1.00 85.25 284 ALA A C 1
ATOM 2274 O O . ALA A 1 284 ? 22.203 9.357 22.157 1.00 85.25 284 ALA A O 1
ATOM 2275 N N . GLU A 1 285 ? 20.229 9.906 21.260 1.00 83.69 285 GLU A N 1
ATOM 2276 C CA . GLU A 1 285 ? 19.455 9.178 22.278 1.00 83.69 285 GLU A CA 1
ATOM 2277 C C . GLU A 1 285 ? 19.766 7.677 22.290 1.00 83.69 285 GLU A C 1
ATOM 2279 O O . GLU A 1 285 ? 19.804 7.057 23.348 1.00 83.69 285 GLU A O 1
ATOM 2284 N N . TYR A 1 286 ? 19.991 7.069 21.122 1.00 78.12 286 TYR A N 1
ATOM 2285 C CA . TYR A 1 286 ? 20.398 5.668 21.055 1.00 78.12 286 TYR A CA 1
ATOM 2286 C C . TYR A 1 286 ? 21.773 5.442 21.698 1.00 78.12 286 TYR A C 1
ATOM 2288 O O . TYR A 1 286 ? 21.949 4.463 22.416 1.00 78.12 286 TYR A O 1
ATOM 2296 N N . GLU A 1 287 ? 22.738 6.334 21.462 1.00 80.69 287 GLU A N 1
ATOM 2297 C CA . GLU A 1 287 ? 24.066 6.263 22.081 1.00 80.69 287 GLU A CA 1
ATOM 2298 C C . GLU A 1 287 ? 23.995 6.443 23.603 1.00 80.69 287 GLU A C 1
ATOM 2300 O O . GLU A 1 287 ? 24.628 5.683 24.333 1.00 80.69 287 GLU A O 1
ATOM 2305 N N . GLU A 1 288 ? 23.168 7.369 24.093 1.00 78.75 288 GLU A N 1
ATOM 2306 C CA . GLU A 1 288 ? 22.914 7.558 25.528 1.00 78.75 288 GLU A CA 1
ATOM 2307 C C . GLU 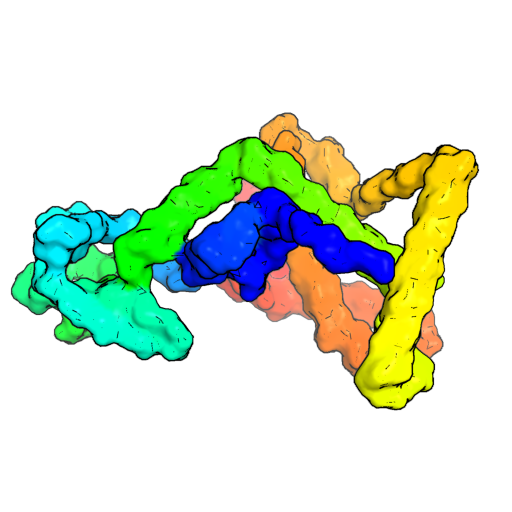A 1 288 ? 22.292 6.308 26.171 1.00 78.75 288 GLU A C 1
ATOM 2309 O O . GLU A 1 288 ? 22.712 5.886 27.250 1.00 78.75 288 GLU A O 1
ATOM 2314 N N . LEU A 1 289 ? 21.336 5.668 25.489 1.00 75.50 289 LEU A N 1
ATOM 2315 C CA . LEU A 1 289 ? 20.712 4.418 25.938 1.00 75.50 289 LEU A CA 1
ATOM 2316 C C . LEU A 1 289 ? 21.681 3.227 25.927 1.00 75.50 289 LEU A C 1
ATOM 2318 O O . LEU A 1 289 ? 21.557 2.336 26.758 1.00 75.50 289 LEU A O 1
ATOM 2322 N N . GLN A 1 290 ? 22.635 3.191 24.994 1.00 67.38 290 GLN A N 1
ATOM 2323 C CA . GLN A 1 290 ? 23.677 2.157 24.952 1.00 67.38 290 GLN A CA 1
ATOM 2324 C C . GLN A 1 290 ? 24.759 2.383 26.013 1.00 67.38 290 GLN A C 1
ATOM 2326 O O . GLN A 1 290 ? 25.318 1.419 26.516 1.00 67.38 290 GLN A O 1
ATOM 2331 N N . ALA A 1 291 ? 25.055 3.637 26.358 1.00 68.50 291 ALA A N 1
ATOM 2332 C CA . ALA A 1 291 ? 26.033 3.980 27.390 1.00 68.50 291 ALA A CA 1
ATOM 2333 C C . ALA A 1 291 ? 25.501 3.788 28.822 1.00 68.50 291 ALA A C 1
ATOM 2335 O O . ALA A 1 291 ? 26.285 3.744 29.768 1.00 68.50 291 ALA A O 1
ATOM 2336 N N . THR A 1 292 ? 24.177 3.713 28.986 1.00 66.94 292 THR A N 1
ATOM 2337 C CA . THR A 1 292 ? 23.498 3.512 30.277 1.00 66.94 292 THR A CA 1
ATOM 2338 C C . THR A 1 292 ? 23.058 2.065 30.528 1.00 66.94 292 THR A C 1
ATOM 2340 O O . THR A 1 292 ? 22.557 1.778 31.616 1.00 66.94 292 THR A O 1
ATOM 2343 N N . ALA A 1 293 ? 23.254 1.170 29.554 1.00 47.94 293 ALA A N 1
ATOM 2344 C CA . ALA A 1 293 ? 22.977 -0.267 29.627 1.00 47.94 293 ALA A CA 1
ATOM 2345 C C . ALA A 1 293 ? 24.250 -1.072 29.924 1.00 47.94 293 ALA A C 1
ATOM 2347 O O . ALA A 1 293 ? 24.126 -2.098 30.632 1.00 47.94 293 ALA A O 1
#

Organism: NCBI:txid2975636

pLDDT: mean 78.01, std 15.51, range [31.0, 94.06]

Radius of gyration: 25.56 Å; chains: 1; bounding box: 63×42×64 Å

Foldseek 3Di:
DDPDLPDDQEDEDECVQDALVNQVCCCPVPVYHYAYDPDPDPPPLRVPVQADDPVQWDADPVQQWIAHVVRATFPHWDWDDDPPAIWTKTAHDCVDFQPDPRNVRYDPDNRGGDIDIHHPPSSRVSVVVSVVVVPDPVSVVVNVVCVVVVVLVCCLVPVVVLVDDPDDDDVSNVVSVVVSVVVSVVVVVVCVVVVPDDDDDDQDPVNVVCVVPDDPPPPDPPPPVVVVVVVVVVVCCCVVPVVVDDDPDPVSVVVSSVCCVPVPQQQPDFDVVVVRDHVVVVVVVVVVVVVVD

Secondary structure (DSSP, 8-state):
--------SEEE--TTT--HHHHHHHHHHH--EEE-PPPP--SHHHHSSSS--GGGSEEETTTTEEE-TTSPBEEEEEEEEETTEEEEEEEE-HHHHSS-TTHHHH-S-SSS--EEEE--HHHHHHHHHHHHHTTSHHHHHHHHTTHHHHHHHHHHHHHS-TT--SS-SHHHHHHHHHHHHHHHHHHHHHHHHTTPPPPPP---HHHHHHHHSS-TT---TT-HHHHHHHHHHHHHHIIIIITT---SSHHHHHHHHHHIIIIIIITT--BGGGTTB-HHHHHHHHHHHHH--

Sequence (293 aa):
MAHSDRTPDEHIVDAAYITPARVQRAEQTHGITLLGPIVADHSRQAKSGEGFGKSAFTIDWDQDHAVCPRGKASGGHHTLRIKEHQYLQFRFARADCLPCPDRASCTKSADRPRSIAVLPRPLHEIQAQNRLDQKTADRQRRYAIRSGIEATLSQNVRRHGLRRTRYRGLAKTHNQHVFTAMACNLTRTADWITQTPRGRTRSSRLHTLLGATADAHWRSPTESRHCALAESFFGALKNELVHRTSFPTRAHAHRAIVRYIEMFYNHRRLRSALGYRTPAEVHAEYEELQATA